Protein AF-A0A420IY63-F1 (afdb_monomer)

Secondary structure (DSSP, 8-state):
-EEEEEE-TTTT-S--S--------TTTTGGGTS-HHHHT-TTSPPEEEEEHHHHTSSHHHHHHHHHTTEEEE--TTT-TT-STT-HHHHHHHHHH-------------TT---TTSS--SEE-SSSS--EE-GGG-GGGSS--EEE-TT-S----TT----PPPTHHHHHHHHSSSPPEEEEEEEESHHHHS-TT--SSTTSPPTTPPPEEEE-PPP-HHHHHHHHHHHHHHHHHHHHHHHHHTT------TT---HHHHH-HHHHHHHHHHHHHHHHHHHHHHHHTTPPPPPGGGGSHHHHHHHHHTTPPP-

Foldseek 3Di:
DKKKKWAAPPPVPDDPDDPPDDDDDPDPVVCVPDDVVVVPDQLQAAAEEDECVPQVPDDPSVVVCLSNNYFYAYDVVPDPLHDLQFVSLLLLLQQQADDDPPDDDDDDDDPDPPPPNDQDQWDDSRVPDTGGRQNNDPSRHRHMYMYDQLPADDDDPLLDDAAGHLSVVCSQQQGPPGIKMKIKRKDFVCVQQPPPDDPPNVGTDPPTDIDMFIDDTDPCCVLCVVLSVLSVVVVVVVVVVCVVVVHPDPDDRSDDDPCCVPPPSNVVSSSSSSVSSVVRNVVRVVVVVRDDDDPCSNPPVSVVVCVVVPDDDD

InterPro domains:
  IPR000872 Tafazzin [PR00979] (15-34)
  IPR000872 Tafazzin [PR00979] (46-57)
  IPR000872 Tafazzin [PR00979] (60-75)
  IPR000872 Tafazzin [PTHR12497] (23-288)

Solvent-accessible surface area (backbone atoms only — not comparable to full-atom values): 18699 Å² total; per-residue (Å²): 80,57,36,36,42,36,31,31,73,72,80,77,75,83,71,93,69,95,72,95,78,80,92,78,50,68,91,75,59,35,71,77,72,53,64,69,79,65,78,72,41,83,75,79,56,59,33,35,73,34,49,33,89,69,47,47,58,56,72,66,42,32,49,53,36,52,73,59,40,37,42,67,35,53,49,63,94,82,35,91,58,22,53,80,82,30,57,52,52,22,51,54,22,48,21,30,19,62,76,82,82,83,70,93,78,80,90,82,79,97,84,68,90,72,67,85,81,67,82,41,64,47,45,54,69,71,89,80,50,83,40,76,32,59,71,53,41,76,77,49,46,57,36,38,39,41,43,52,42,56,77,55,84,64,83,46,96,85,69,60,64,66,30,59,44,55,57,61,22,50,45,49,61,63,16,40,59,61,42,38,41,30,29,24,31,40,46,36,60,55,69,28,59,42,91,87,60,62,88,70,76,88,62,68,48,81,97,58,70,72,49,72,46,76,42,67,74,49,62,51,61,87,74,40,36,71,56,40,52,53,49,51,50,54,54,48,55,50,54,50,56,39,52,74,70,69,50,89,73,86,81,52,80,59,64,74,56,68,61,62,64,68,28,67,68,48,47,50,47,30,52,50,46,26,50,52,55,51,51,51,26,48,50,41,41,42,75,74,71,48,77,88,72,67,73,58,45,54,37,68,66,60,56,54,50,42,46,75,74,70,43,88,81,116

Structure (mmCIF, N/CA/C/O backbone):
data_AF-A0A420IY63-F1
#
_entry.id   AF-A0A420IY63-F1
#
loop_
_atom_site.group_PDB
_atom_site.id
_atom_site.type_symbol
_atom_site.label_atom_id
_atom_site.label_alt_id
_atom_site.label_comp_id
_atom_site.label_asym_id
_atom_site.label_entity_id
_atom_site.label_seq_id
_atom_site.pdbx_PDB_ins_code
_atom_site.Cartn_x
_atom_site.Cartn_y
_atom_site.Cartn_z
_atom_site.occupancy
_atom_site.B_iso_or_equiv
_atom_site.auth_seq_id
_atom_site.auth_comp_id
_atom_site.auth_asym_id
_atom_site.auth_atom_id
_atom_site.pdbx_PDB_model_num
ATOM 1 N N . MET A 1 1 ? 9.850 -4.942 -10.427 1.00 52.06 1 MET A N 1
ATOM 2 C CA . MET A 1 1 ? 9.162 -4.136 -9.399 1.00 52.06 1 MET A CA 1
ATOM 3 C C . MET A 1 1 ? 7.704 -4.557 -9.357 1.00 52.06 1 MET A C 1
ATOM 5 O O . MET A 1 1 ? 7.144 -4.885 -10.399 1.00 52.06 1 MET A O 1
ATOM 9 N N . SER A 1 2 ? 7.104 -4.614 -8.173 1.00 58.78 2 SER A N 1
ATOM 10 C CA . SER A 1 2 ? 5.685 -4.942 -8.001 1.00 58.78 2 SER A CA 1
ATOM 11 C C . SER A 1 2 ? 4.879 -3.742 -7.533 1.00 58.78 2 SER A C 1
ATOM 13 O O . SER A 1 2 ? 5.368 -2.930 -6.747 1.00 58.78 2 SER A O 1
ATOM 15 N N . ALA A 1 3 ? 3.631 -3.661 -7.983 1.00 61.03 3 ALA A N 1
ATOM 16 C CA . ALA A 1 3 ? 2.684 -2.665 -7.516 1.00 61.03 3 ALA A CA 1
ATOM 17 C C . ALA A 1 3 ? 1.277 -3.256 -7.374 1.00 61.03 3 ALA A C 1
ATOM 19 O O . ALA A 1 3 ? 0.964 -4.322 -7.904 1.00 61.03 3 ALA A O 1
ATOM 20 N N . CYS A 1 4 ? 0.420 -2.562 -6.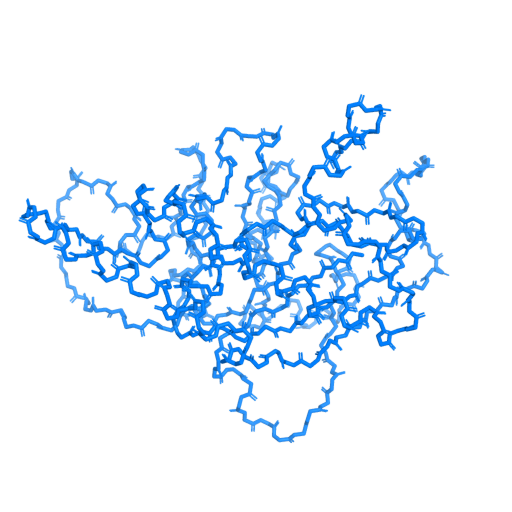638 1.00 50.78 4 CYS A N 1
ATOM 21 C CA . CYS A 1 4 ? -1.001 -2.866 -6.536 1.00 50.78 4 CYS A CA 1
ATOM 22 C C . CYS A 1 4 ? -1.788 -1.571 -6.715 1.00 50.78 4 CYS A C 1
ATOM 24 O O . CYS A 1 4 ? -1.414 -0.534 -6.159 1.00 50.78 4 CYS A O 1
ATOM 26 N N . LYS A 1 5 ? -2.872 -1.634 -7.486 1.00 74.88 5 LYS A N 1
ATOM 27 C CA . LYS A 1 5 ? -3.879 -0.574 -7.539 1.00 74.88 5 LYS A CA 1
ATOM 28 C C . LYS A 1 5 ? -5.062 -1.013 -6.684 1.00 74.88 5 LYS A C 1
ATOM 30 O O . LYS A 1 5 ? -5.547 -2.124 -6.860 1.00 74.88 5 LYS A O 1
ATOM 35 N N . ILE A 1 6 ? -5.457 -0.173 -5.737 1.00 70.50 6 ILE A N 1
ATOM 36 C CA . ILE A 1 6 ? -6.517 -0.460 -4.774 1.00 70.50 6 ILE A CA 1
ATOM 37 C C . ILE A 1 6 ? -7.653 0.523 -5.025 1.00 70.50 6 ILE A C 1
ATOM 39 O O . ILE A 1 6 ? -7.418 1.730 -4.936 1.00 70.50 6 ILE A O 1
ATOM 43 N N . TYR A 1 7 ? -8.844 0.020 -5.337 1.00 71.56 7 TYR A N 1
ATOM 44 C CA . TYR A 1 7 ? -10.030 0.831 -5.594 1.00 71.56 7 TYR A CA 1
ATOM 45 C C . TYR A 1 7 ? -11.064 0.658 -4.493 1.00 71.56 7 TYR A C 1
ATOM 47 O O . TYR A 1 7 ? -11.137 -0.397 -3.862 1.00 71.56 7 TYR A O 1
ATOM 55 N N . PRO A 1 8 ? -11.915 1.659 -4.295 1.00 65.56 8 PRO A N 1
ATOM 56 C CA . PRO A 1 8 ? -13.206 1.422 -3.687 1.00 65.56 8 PRO A CA 1
ATOM 57 C C . PRO A 1 8 ? -14.117 0.568 -4.602 1.00 65.56 8 PRO A C 1
ATOM 59 O O . PRO A 1 8 ? -13.988 0.646 -5.822 1.00 65.56 8 PRO A O 1
ATOM 62 N N .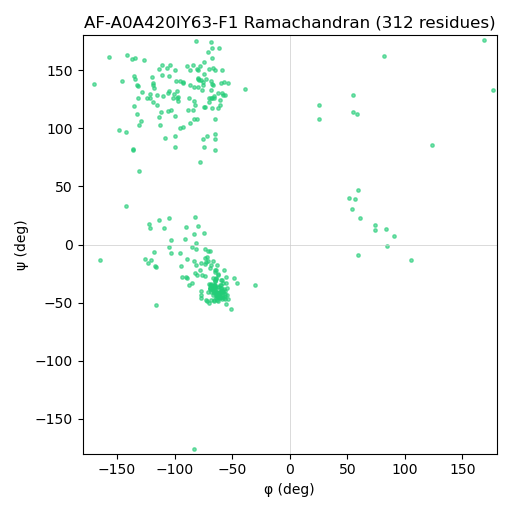 PRO A 1 9 ? -15.057 -0.217 -4.051 1.00 54.59 9 PRO A N 1
ATOM 63 C CA . PRO A 1 9 ? -15.780 -1.256 -4.798 1.00 54.59 9 PRO A CA 1
ATOM 64 C C . PRO A 1 9 ? -16.840 -0.779 -5.802 1.00 54.59 9 PRO A C 1
ATOM 66 O O . PRO A 1 9 ? -17.286 -1.587 -6.607 1.00 54.59 9 PRO A O 1
ATOM 69 N N . ASP A 1 10 ? -17.243 0.496 -5.799 1.00 55.59 10 ASP A N 1
ATOM 70 C CA . ASP A 1 10 ? -18.308 0.994 -6.688 1.00 55.59 10 ASP A CA 1
ATOM 71 C C . ASP A 1 10 ? -17.784 1.833 -7.877 1.00 55.59 10 ASP A C 1
ATOM 73 O O . ASP A 1 10 ? -18.566 2.254 -8.728 1.00 55.59 10 ASP A O 1
ATOM 77 N N . GLU A 1 11 ? -16.469 2.073 -7.993 1.00 52.56 11 GLU A N 1
ATOM 78 C CA . GLU A 1 11 ? -15.904 2.894 -9.085 1.00 52.56 11 GLU A CA 1
ATOM 79 C C . GLU A 1 11 ? -15.814 2.164 -10.440 1.00 52.56 11 GLU A C 1
ATOM 81 O O . GLU A 1 11 ? -15.657 2.815 -11.473 1.00 52.56 11 GLU A O 1
ATOM 86 N N . ILE A 1 12 ? -15.920 0.831 -10.476 1.00 51.25 12 ILE A N 1
ATOM 87 C CA . ILE A 1 12 ? -15.728 0.044 -11.711 1.00 51.25 12 ILE A CA 1
ATOM 88 C C . ILE A 1 12 ? -17.064 -0.261 -12.433 1.00 51.25 12 ILE A C 1
ATOM 90 O O . ILE A 1 12 ? -17.079 -0.724 -13.575 1.00 51.25 12 ILE A O 1
ATOM 94 N N . GLY A 1 13 ? -18.212 0.064 -11.827 1.00 36.25 13 GLY A N 1
ATOM 95 C CA . GLY A 1 13 ? -19.543 -0.250 -12.358 1.00 36.25 13 GLY A CA 1
ATOM 96 C C . GLY A 1 13 ? -20.244 0.909 -13.076 1.00 36.25 13 GLY A C 1
ATOM 97 O O . GLY A 1 13 ? -21.096 1.562 -12.482 1.00 36.25 13 GLY A O 1
ATOM 98 N N . SER A 1 14 ? -19.958 1.143 -14.362 1.00 31.20 14 SER A N 1
ATOM 99 C CA . SER A 1 14 ? -20.949 1.746 -15.291 1.00 31.20 14 SER A CA 1
ATOM 100 C C . SER A 1 14 ? -20.634 1.638 -16.788 1.00 31.20 14 SER A C 1
ATOM 102 O O . SER A 1 14 ? -21.566 1.783 -17.574 1.00 31.20 14 SER A O 1
ATOM 104 N N . ASP A 1 15 ? -19.421 1.268 -17.209 1.00 31.45 15 ASP A N 1
ATOM 105 C CA . ASP A 1 15 ? -19.125 1.061 -18.634 1.00 31.45 15 ASP A CA 1
ATOM 106 C C . ASP A 1 15 ? -18.843 -0.416 -18.942 1.00 31.45 15 ASP A C 1
ATOM 108 O O . ASP A 1 15 ? -17.776 -0.967 -18.666 1.00 31.45 15 ASP A O 1
ATOM 112 N N . GLY A 1 16 ? -19.843 -1.077 -19.530 1.00 30.45 16 GLY A N 1
ATOM 113 C CA . GLY A 1 16 ? -19.700 -2.404 -20.114 1.00 30.45 16 GLY A CA 1
ATOM 114 C C . GLY A 1 16 ? -18.662 -2.399 -21.239 1.00 30.45 16 GLY A C 1
ATOM 115 O O . GLY A 1 16 ? -18.828 -1.711 -22.243 1.00 30.45 16 GLY A O 1
ATOM 116 N N . GLY A 1 17 ? -17.615 -3.210 -21.078 1.00 26.19 17 GLY A N 1
ATOM 117 C CA . GLY A 1 17 ? -16.563 -3.422 -22.074 1.00 26.19 17 GLY A CA 1
ATOM 118 C C . GLY A 1 17 ? -15.180 -3.114 -21.510 1.00 26.19 17 GLY A C 1
ATOM 119 O O . GLY A 1 17 ? -14.663 -2.016 -21.684 1.00 26.19 17 GLY A O 1
ATOM 120 N N . PHE A 1 18 ? -14.561 -4.096 -20.845 1.00 28.25 18 PHE A N 1
ATOM 121 C CA . PHE A 1 18 ? -13.202 -3.984 -20.307 1.00 28.25 18 PHE A CA 1
ATOM 122 C C . PHE A 1 18 ? -12.176 -3.822 -21.439 1.00 28.25 18 PHE A C 1
ATOM 124 O O . PHE A 1 18 ? -11.634 -4.781 -21.982 1.00 28.25 18 PHE A O 1
ATOM 131 N N . SER A 1 19 ? -11.904 -2.571 -21.787 1.00 22.83 19 SER A N 1
ATOM 132 C CA . SER A 1 19 ? -10.738 -2.150 -22.546 1.00 22.83 19 SER A CA 1
ATOM 133 C C . SER A 1 19 ? -9.649 -1.774 -21.538 1.00 22.83 19 SER A C 1
ATOM 135 O O . SER A 1 19 ? -9.666 -0.698 -20.940 1.00 22.83 19 SER A O 1
ATOM 137 N N . SER A 1 20 ? -8.701 -2.684 -21.329 1.00 29.55 20 SER A N 1
ATOM 138 C CA . SER A 1 20 ? -7.523 -2.526 -20.477 1.00 29.55 20 SER A CA 1
ATOM 139 C C . SER A 1 20 ? -6.570 -1.443 -21.009 1.00 29.55 20 SER A C 1
ATOM 141 O O . SER A 1 20 ? -5.565 -1.755 -21.642 1.00 29.55 20 SER A O 1
ATOM 143 N N . TYR A 1 21 ? -6.849 -0.167 -20.742 1.00 34.12 21 TYR A N 1
ATOM 144 C 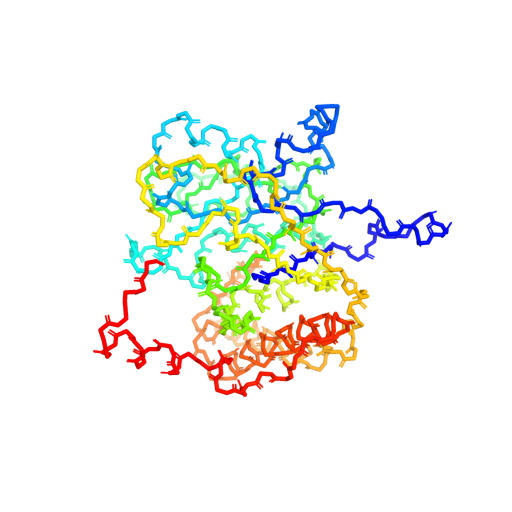CA . TYR A 1 21 ? -5.876 0.915 -20.934 1.00 34.12 21 TYR A CA 1
ATOM 145 C C . TYR A 1 21 ? -5.895 1.870 -19.742 1.00 34.12 21 TYR A C 1
ATOM 147 O O . TYR A 1 21 ? -6.504 2.934 -19.791 1.00 34.12 21 TYR A O 1
ATOM 155 N N . ILE A 1 22 ? -5.188 1.517 -18.666 1.00 32.56 22 ILE A N 1
ATOM 156 C CA . ILE A 1 22 ? -4.773 2.501 -17.661 1.00 32.56 22 ILE A CA 1
ATOM 157 C C . ILE A 1 22 ? -3.284 2.312 -17.396 1.00 32.56 22 ILE A C 1
ATOM 159 O O . ILE A 1 22 ? -2.855 1.380 -16.727 1.00 32.56 22 ILE A O 1
ATOM 163 N N . TYR A 1 23 ? -2.499 3.213 -17.974 1.00 34.03 23 TYR A N 1
ATOM 164 C CA . TYR A 1 23 ? -1.044 3.251 -17.925 1.00 34.03 23 TYR A CA 1
ATOM 165 C C . TYR A 1 23 ? -0.540 3.512 -16.491 1.00 34.03 23 TYR A C 1
ATOM 167 O O . TYR A 1 23 ? -0.958 4.468 -15.839 1.00 34.03 23 TYR A O 1
ATOM 175 N N . SER A 1 24 ? 0.370 2.665 -16.000 1.00 35.28 24 SER A N 1
ATOM 176 C CA . SER A 1 24 ? 0.989 2.756 -14.666 1.00 35.28 24 SER A CA 1
ATOM 177 C C . SER A 1 24 ? 2.510 2.676 -14.799 1.00 35.28 24 SER A C 1
ATOM 179 O O . SER A 1 24 ? 3.032 1.598 -15.047 1.00 35.28 24 SER A O 1
ATOM 181 N N . VAL A 1 25 ? 3.227 3.790 -14.633 1.00 33.22 25 VAL A N 1
ATOM 182 C CA . VAL A 1 25 ? 4.700 3.869 -14.774 1.00 33.22 25 VAL A CA 1
ATOM 183 C C . VAL A 1 25 ? 5.321 4.709 -13.639 1.00 33.22 25 VAL A C 1
ATOM 185 O O . VAL A 1 25 ? 5.560 5.885 -13.832 1.00 33.22 25 VAL A O 1
ATOM 188 N N . ASP A 1 26 ? 5.543 4.147 -12.452 1.00 47.06 26 ASP A N 1
ATOM 189 C CA . ASP A 1 26 ? 6.329 4.662 -11.300 1.00 47.06 26 ASP A CA 1
ATOM 190 C C . ASP A 1 26 ? 6.531 6.191 -11.123 1.00 47.06 26 ASP A C 1
ATOM 192 O O . ASP A 1 26 ? 7.156 6.877 -11.927 1.00 47.06 26 ASP A O 1
ATOM 196 N N . ASP A 1 27 ? 6.043 6.692 -9.980 1.00 50.09 27 ASP A N 1
ATOM 197 C CA . ASP A 1 27 ? 5.629 8.068 -9.634 1.00 50.09 27 ASP A CA 1
ATOM 198 C C . ASP A 1 27 ? 6.288 9.305 -10.292 1.00 50.09 27 ASP A C 1
ATOM 200 O O . ASP A 1 27 ? 5.548 10.260 -10.506 1.00 50.09 27 ASP A O 1
ATOM 204 N N . PRO A 1 28 ? 7.586 9.388 -10.640 1.00 42.56 28 PRO A N 1
ATOM 205 C CA . PRO A 1 28 ? 8.113 10.522 -11.416 1.00 42.56 28 PRO A CA 1
ATOM 206 C C . PRO A 1 28 ? 8.150 10.286 -12.939 1.00 42.56 28 PRO A C 1
ATOM 208 O O . PRO A 1 28 ? 8.052 11.244 -13.704 1.00 42.56 28 PRO A O 1
ATOM 211 N N . LEU A 1 29 ? 8.284 9.034 -13.395 1.00 40.41 29 LEU A N 1
ATOM 212 C CA . LEU A 1 29 ? 8.336 8.686 -14.822 1.00 40.41 29 LEU A CA 1
ATOM 213 C C . LEU A 1 29 ? 6.935 8.691 -15.472 1.00 40.41 29 LEU A C 1
ATOM 215 O O . LEU A 1 29 ? 6.872 8.932 -16.679 1.00 40.41 29 LEU A O 1
ATOM 219 N N . ILE A 1 30 ? 5.821 8.544 -14.717 1.00 43.03 30 ILE A N 1
ATOM 220 C CA . ILE A 1 30 ? 4.455 8.657 -15.291 1.00 43.03 30 ILE A CA 1
ATOM 221 C C . ILE A 1 30 ? 4.231 10.032 -15.918 1.00 43.03 30 ILE A C 1
ATOM 223 O O . ILE A 1 30 ? 3.619 10.136 -16.980 1.00 43.03 30 ILE A O 1
ATOM 227 N N . TRP A 1 31 ? 4.721 11.096 -15.280 1.00 41.91 31 TRP A N 1
ATOM 228 C CA . TRP A 1 31 ? 4.400 12.466 -15.688 1.00 41.91 31 TRP A CA 1
ATOM 229 C C . TRP A 1 31 ? 5.107 12.879 -16.977 1.00 41.91 31 TRP A C 1
ATOM 231 O O . TRP A 1 31 ? 4.697 13.843 -17.615 1.00 41.91 31 TRP A O 1
ATOM 241 N N . GLY A 1 32 ? 6.143 12.137 -17.380 1.00 38.34 32 GLY A N 1
ATOM 242 C CA . GLY A 1 32 ? 6.818 12.336 -18.660 1.00 38.34 32 GLY A CA 1
ATOM 243 C C . GLY A 1 32 ? 6.105 11.690 -19.852 1.00 38.34 32 GLY A C 1
ATOM 244 O O . GLY A 1 32 ? 6.412 12.045 -20.985 1.00 38.34 32 GLY A O 1
ATOM 245 N N . VAL A 1 33 ? 5.182 10.745 -19.618 1.00 36.28 33 VAL A N 1
ATOM 246 C CA . VAL A 1 33 ? 4.580 9.903 -20.675 1.00 36.28 33 VAL A CA 1
ATOM 247 C C . VAL A 1 33 ? 3.069 10.132 -20.831 1.00 36.28 33 VAL A C 1
ATOM 249 O O . VAL A 1 33 ? 2.505 9.813 -21.876 1.00 36.28 33 VAL A O 1
ATOM 252 N N . LEU A 1 34 ? 2.393 10.706 -19.832 1.00 38.94 34 LEU A N 1
ATOM 253 C CA . LEU A 1 34 ? 0.963 11.014 -19.925 1.00 38.94 34 LEU A CA 1
ATOM 254 C C . LEU A 1 34 ? 0.707 12.305 -20.728 1.00 38.94 34 LEU A C 1
ATOM 256 O O . LEU A 1 34 ? 1.443 13.281 -20.566 1.00 38.94 34 LEU A O 1
ATOM 260 N N . PRO A 1 35 ? -0.361 12.369 -21.553 1.00 37.94 35 PRO A N 1
ATOM 261 C CA . PRO A 1 35 ? -0.800 13.627 -22.142 1.00 37.94 35 PRO A CA 1
ATOM 262 C C . PRO A 1 35 ? -1.075 14.642 -21.028 1.00 37.94 35 PRO A C 1
ATOM 264 O O . PRO A 1 35 ? -1.832 14.350 -20.099 1.00 37.94 35 PRO A O 1
ATOM 267 N N . LEU A 1 36 ? -0.486 15.839 -21.135 1.00 48.31 36 LEU A N 1
ATOM 268 C CA . LEU A 1 36 ? -0.599 16.928 -20.151 1.00 48.31 36 LEU A CA 1
ATOM 269 C C . LEU A 1 36 ? -2.051 17.207 -19.723 1.00 48.31 36 LEU A C 1
ATOM 271 O O . LEU A 1 36 ? -2.288 17.598 -18.588 1.00 48.31 36 LEU A O 1
ATOM 275 N N . SER A 1 37 ? -3.033 16.943 -20.588 1.00 47.09 37 SER A N 1
ATOM 276 C CA . SER A 1 37 ? -4.463 17.092 -20.296 1.00 47.09 37 SER A CA 1
ATOM 277 C C . SER A 1 37 ? -4.964 16.244 -19.118 1.00 47.09 37 SER A C 1
ATOM 279 O O . SER A 1 37 ? -5.876 16.676 -18.420 1.00 47.09 37 SER A O 1
ATOM 281 N N . TYR A 1 38 ? -4.376 15.070 -18.861 1.00 44.03 38 TYR A N 1
ATOM 282 C CA . TYR A 1 38 ? -4.748 14.219 -17.721 1.00 44.03 38 TYR A CA 1
ATOM 283 C C . TYR A 1 38 ? -4.069 14.647 -16.416 1.00 44.03 38 TYR A C 1
ATOM 285 O O . TYR A 1 38 ? -4.629 14.426 -15.346 1.00 44.03 38 TYR A O 1
ATOM 293 N N . ALA A 1 39 ? -2.921 15.328 -16.496 1.00 50.69 39 ALA A N 1
ATOM 294 C CA . ALA A 1 39 ? -2.195 15.831 -15.329 1.00 50.69 39 ALA A CA 1
ATOM 295 C C . ALA A 1 39 ? -2.901 17.005 -14.625 1.00 50.69 39 ALA A C 1
ATOM 297 O O . ALA A 1 39 ? -2.568 17.349 -13.493 1.00 50.69 39 ALA A O 1
ATOM 298 N N . PHE A 1 40 ? -3.896 17.619 -15.274 1.00 53.72 40 PHE A N 1
ATOM 299 C CA . PHE A 1 40 ? -4.613 18.786 -14.753 1.00 53.72 40 PHE A CA 1
ATOM 300 C C . PHE A 1 40 ? -6.060 18.503 -14.330 1.00 53.72 40 PHE A C 1
ATOM 302 O O . PHE A 1 40 ? -6.798 19.457 -14.099 1.00 53.72 40 PHE A O 1
ATOM 309 N N . ASN A 1 41 ? -6.482 17.236 -14.188 1.00 55.75 41 ASN A N 1
ATOM 310 C CA . ASN A 1 41 ? -7.799 16.904 -13.626 1.00 55.75 41 ASN A CA 1
ATOM 311 C C . ASN A 1 41 ? -7.703 16.291 -12.209 1.00 55.75 41 ASN A C 1
ATOM 313 O O . ASN A 1 41 ? -7.593 15.070 -12.078 1.00 55.75 41 ASN A O 1
ATOM 317 N N . PRO A 1 42 ? -7.762 17.094 -11.127 1.00 54.59 42 PRO A N 1
ATOM 318 C CA . PRO A 1 42 ? -7.583 16.643 -9.742 1.00 54.59 42 PRO A CA 1
ATOM 319 C C . PRO A 1 42 ? -8.534 15.538 -9.270 1.00 54.59 42 PRO A C 1
ATOM 321 O O . PRO A 1 42 ? -8.202 14.866 -8.296 1.00 54.59 42 PRO A O 1
ATOM 324 N N . SER A 1 43 ? -9.695 15.357 -9.912 1.00 55.41 43 SER A N 1
ATOM 325 C CA . SER A 1 43 ? -10.675 14.331 -9.527 1.00 55.41 43 SER A CA 1
ATOM 326 C C . SER A 1 43 ? -10.368 12.942 -10.091 1.00 55.41 43 SER A C 1
ATOM 328 O O . SER A 1 43 ? -10.931 11.974 -9.606 1.00 55.41 43 SER A O 1
ATOM 330 N N . ASN A 1 44 ? -9.469 12.830 -11.076 1.00 56.94 44 ASN A N 1
ATOM 331 C CA . ASN A 1 44 ? -9.032 11.549 -11.652 1.00 56.94 44 ASN A CA 1
ATOM 332 C C . ASN A 1 44 ? -7.647 11.107 -11.161 1.00 56.94 44 ASN A C 1
ATOM 334 O O . ASN A 1 44 ? -7.098 10.112 -11.645 1.00 56.94 44 ASN A O 1
ATOM 338 N N . HIS A 1 45 ? -7.049 11.866 -10.244 1.00 62.75 45 HIS A N 1
ATOM 339 C CA . HIS A 1 45 ? -5.694 11.594 -9.808 1.00 62.75 45 HIS A CA 1
ATOM 340 C C . HIS A 1 45 ? -5.633 10.460 -8.786 1.00 62.75 45 HIS A C 1
ATOM 342 O O . HIS A 1 45 ? -6.501 10.248 -7.942 1.00 62.75 45 HIS A O 1
ATOM 348 N N . ARG A 1 46 ? -4.558 9.704 -8.950 1.00 77.56 46 ARG A N 1
ATOM 349 C CA . ARG A 1 46 ? -4.130 8.593 -8.125 1.00 77.56 46 ARG A CA 1
ATOM 350 C C . ARG A 1 46 ? -3.511 9.107 -6.844 1.00 77.56 46 ARG A C 1
ATOM 352 O O . ARG A 1 46 ? -2.552 9.872 -6.916 1.00 77.56 46 ARG A O 1
ATOM 359 N N . TRP A 1 47 ? -3.910 8.548 -5.711 1.00 84.56 47 TRP A N 1
ATOM 360 C CA . TRP A 1 47 ? -3.098 8.684 -4.511 1.00 84.56 47 TRP A CA 1
ATOM 361 C C . TRP A 1 47 ? -1.938 7.691 -4.540 1.00 84.56 47 TRP A C 1
ATOM 363 O O . TRP A 1 47 ? -2.120 6.522 -4.878 1.00 84.56 47 TRP A O 1
ATOM 373 N N . SER A 1 48 ? -0.739 8.139 -4.180 1.00 85.31 48 SER A N 1
ATOM 374 C CA . SER A 1 48 ? 0.429 7.260 -4.017 1.00 85.31 48 SER A CA 1
ATOM 375 C C . SER A 1 48 ? 1.072 7.452 -2.649 1.00 85.31 48 SER A C 1
ATOM 377 O O . SER A 1 48 ? 0.886 8.482 -2.007 1.00 85.31 48 SER A O 1
ATOM 379 N N . LEU A 1 49 ? 1.837 6.464 -2.190 1.00 86.69 49 LEU A N 1
ATOM 380 C CA . LEU A 1 49 ? 2.626 6.551 -0.961 1.00 86.69 49 LEU A CA 1
ATOM 381 C C . LEU A 1 49 ? 4.083 6.874 -1.317 1.00 86.69 49 LEU A C 1
ATOM 383 O O . LEU A 1 49 ? 4.793 6.029 -1.860 1.00 86.69 49 LEU A O 1
ATOM 387 N N . GLY A 1 50 ? 4.538 8.086 -0.995 1.00 82.88 50 GLY A N 1
ATOM 388 C CA . GLY A 1 50 ? 5.897 8.552 -1.283 1.00 82.88 50 GLY A CA 1
ATOM 389 C C . GLY A 1 50 ? 6.774 8.587 -0.038 1.00 82.88 50 GLY A C 1
ATOM 390 O O . GLY A 1 50 ? 6.307 8.907 1.051 1.00 82.88 50 GLY A O 1
ATOM 391 N N . SER A 1 51 ? 8.064 8.289 -0.173 1.00 81.88 51 SER A N 1
ATOM 392 C CA . SER A 1 51 ? 9.001 8.321 0.956 1.00 81.88 51 SER A CA 1
ATOM 393 C C . SER A 1 51 ? 9.284 9.753 1.426 1.00 81.88 51 SER A C 1
ATOM 395 O O . SER A 1 51 ? 9.734 10.581 0.630 1.00 81.88 51 SER A O 1
ATOM 397 N N . TYR A 1 52 ? 9.085 10.028 2.720 1.00 84.12 52 TYR A N 1
ATOM 398 C CA . TYR A 1 52 ? 9.310 11.344 3.338 1.00 84.12 52 TYR A CA 1
ATOM 399 C C . TYR A 1 52 ? 10.728 11.884 3.094 1.00 84.12 52 TYR A C 1
ATOM 401 O O . TYR A 1 52 ? 10.937 13.042 2.735 1.00 84.12 52 TYR A O 1
ATOM 409 N N . ASP A 1 53 ? 11.720 11.011 3.230 1.00 80.50 53 ASP A N 1
ATOM 410 C CA . ASP A 1 53 ? 13.140 11.340 3.152 1.00 80.50 53 ASP A CA 1
ATOM 411 C C . ASP A 1 53 ? 13.643 11.666 1.732 1.00 80.50 53 ASP A C 1
ATOM 413 O O . ASP A 1 53 ? 14.736 12.199 1.588 1.00 80.50 53 ASP A O 1
ATOM 417 N N . ILE A 1 54 ? 12.840 11.409 0.692 1.00 77.06 54 ILE A N 1
ATOM 418 C CA . ILE A 1 54 ? 13.186 11.710 -0.711 1.00 77.06 54 ILE A CA 1
ATOM 419 C C . ILE A 1 54 ? 12.232 12.758 -1.289 1.00 77.06 54 ILE A C 1
ATOM 421 O O . ILE A 1 54 ? 12.666 13.771 -1.831 1.00 77.06 54 ILE A O 1
ATOM 425 N N . CYS A 1 55 ? 10.923 12.533 -1.166 1.00 75.75 55 CYS A N 1
ATOM 426 C CA . CYS A 1 55 ? 9.900 13.353 -1.811 1.00 75.75 55 CYS A CA 1
ATOM 427 C C . CYS A 1 55 ? 9.607 14.649 -1.044 1.00 75.75 55 CYS A C 1
ATOM 429 O O . CYS A 1 55 ? 9.192 15.638 -1.634 1.00 75.75 55 CYS A O 1
ATOM 431 N N . PHE A 1 56 ? 9.826 14.673 0.270 1.00 80.56 56 PHE A N 1
ATOM 432 C CA . PHE A 1 56 ? 9.388 15.780 1.125 1.00 80.56 56 PHE A CA 1
ATOM 433 C C . PHE A 1 56 ? 10.563 16.566 1.715 1.00 80.56 56 PHE A C 1
ATOM 435 O O . PHE A 1 56 ? 10.421 17.297 2.693 1.00 80.56 56 PHE A O 1
ATOM 442 N N . GLN A 1 57 ? 11.731 16.457 1.076 1.00 75.81 57 GLN A N 1
ATOM 443 C CA . GLN A 1 57 ? 12.905 17.255 1.405 1.00 75.81 57 GLN A CA 1
ATOM 444 C C . GLN A 1 57 ? 12.786 18.646 0.775 1.00 75.81 57 GLN A C 1
ATOM 446 O O . GLN A 1 57 ? 12.902 18.828 -0.434 1.00 75.81 57 GLN A O 1
ATOM 451 N N . GLY A 1 58 ? 12.552 19.658 1.607 1.00 81.94 58 GLY A N 1
ATOM 452 C CA . GLY A 1 58 ? 12.455 21.049 1.167 1.00 81.94 58 GLY A CA 1
ATOM 453 C C . GLY A 1 58 ? 11.088 21.446 0.598 1.00 81.94 58 GLY A C 1
ATOM 454 O O . GLY A 1 58 ? 10.245 20.629 0.235 1.00 81.94 58 GLY A O 1
ATOM 455 N N . ARG A 1 59 ? 10.856 22.763 0.531 1.00 83.44 59 ARG A N 1
ATOM 456 C CA . ARG A 1 59 ? 9.517 23.343 0.309 1.00 83.44 59 ARG A CA 1
ATOM 457 C C . ARG A 1 59 ? 8.969 23.101 -1.101 1.00 83.44 59 ARG A C 1
ATOM 459 O O . ARG A 1 59 ? 7.768 22.914 -1.256 1.00 83.44 59 ARG A O 1
ATOM 466 N N . LEU A 1 60 ? 9.835 23.101 -2.118 1.00 78.38 60 LEU A N 1
ATOM 467 C CA . LEU A 1 60 ? 9.426 22.926 -3.517 1.00 78.38 60 LEU A CA 1
ATOM 468 C C . LEU A 1 60 ? 9.015 21.484 -3.819 1.00 78.38 60 LEU A C 1
ATOM 470 O O . LEU A 1 60 ? 7.949 21.268 -4.389 1.00 78.38 60 LEU A O 1
ATOM 474 N N . LEU A 1 61 ? 9.825 20.508 -3.397 1.00 75.06 61 LEU A N 1
ATOM 475 C CA . LEU A 1 61 ? 9.498 19.092 -3.564 1.00 75.06 61 LEU A CA 1
ATOM 476 C C . LEU A 1 61 ? 8.245 18.738 -2.760 1.00 75.06 61 LEU A C 1
ATOM 478 O O . LEU A 1 61 ? 7.306 18.180 -3.318 1.00 75.06 61 LEU A O 1
ATOM 482 N N . MET A 1 62 ? 8.163 19.181 -1.501 1.00 80.06 62 MET A N 1
ATOM 483 C CA . MET A 1 62 ? 6.962 19.012 -0.681 1.00 80.06 62 MET A CA 1
ATOM 484 C C . MET A 1 62 ? 5.706 19.550 -1.381 1.00 80.06 62 MET A C 1
ATOM 486 O O . MET A 1 62 ? 4.693 18.858 -1.425 1.00 80.06 62 MET A O 1
ATOM 490 N N . ALA A 1 63 ? 5.756 20.761 -1.946 1.00 79.00 63 ALA A N 1
ATOM 491 C CA . ALA A 1 63 ? 4.626 21.320 -2.683 1.00 79.00 63 ALA A CA 1
ATOM 492 C C . ALA A 1 63 ? 4.276 20.465 -3.910 1.00 79.00 63 ALA A C 1
ATOM 494 O O . ALA A 1 63 ? 3.116 20.098 -4.077 1.00 79.00 63 ALA A O 1
ATOM 495 N N . PHE A 1 64 ? 5.268 20.103 -4.729 1.00 78.81 64 PHE A N 1
ATOM 496 C CA . PHE A 1 64 ? 5.079 19.281 -5.926 1.00 78.81 64 PHE A CA 1
ATOM 497 C C . PHE A 1 64 ? 4.391 17.945 -5.611 1.00 78.81 64 PHE A C 1
ATOM 499 O O . PHE A 1 64 ? 3.361 17.627 -6.202 1.00 78.81 64 PHE A O 1
ATOM 506 N N . PHE A 1 65 ? 4.905 17.196 -4.633 1.00 80.75 65 PHE A N 1
ATOM 507 C CA . PHE A 1 65 ? 4.355 15.893 -4.259 1.00 80.75 65 PHE A CA 1
ATOM 508 C C . PHE A 1 65 ? 2.991 16.002 -3.561 1.00 80.75 65 PHE A C 1
ATOM 510 O O . PHE A 1 65 ? 2.116 15.178 -3.818 1.00 80.75 65 PHE A O 1
ATOM 517 N N . ASN A 1 66 ? 2.753 17.052 -2.767 1.00 81.19 66 ASN A N 1
ATOM 518 C CA . ASN A 1 66 ? 1.427 17.313 -2.195 1.00 81.19 66 ASN A CA 1
ATOM 519 C C . ASN A 1 66 ? 0.377 17.617 -3.276 1.00 81.19 66 ASN A C 1
ATOM 521 O O . ASN A 1 66 ? -0.749 17.125 -3.196 1.00 81.19 66 ASN A O 1
ATOM 525 N N . TYR A 1 67 ? 0.726 18.413 -4.294 1.00 77.31 67 TYR A N 1
ATOM 526 C CA . TYR A 1 67 ? -0.169 18.677 -5.426 1.00 77.31 67 TYR A CA 1
ATOM 527 C C . TYR A 1 67 ? -0.378 17.436 -6.297 1.00 77.31 67 TYR A C 1
ATOM 529 O O . TYR A 1 67 ? -1.487 17.222 -6.780 1.00 77.31 67 TYR A O 1
ATOM 537 N N . GLY A 1 68 ? 0.647 16.592 -6.423 1.00 75.44 68 GLY A N 1
ATOM 538 C CA . GLY A 1 68 ? 0.584 15.296 -7.097 1.00 75.44 68 GLY A CA 1
ATOM 539 C C . GLY A 1 68 ? -0.141 14.193 -6.319 1.00 75.44 68 GLY A C 1
ATOM 540 O O . GLY A 1 68 ? -0.052 13.041 -6.728 1.00 75.44 68 GLY A O 1
ATOM 541 N N . GLN A 1 69 ? -0.827 14.515 -5.211 1.00 83.06 69 GLN A N 1
ATOM 542 C CA . GLN A 1 69 ? -1.563 13.554 -4.373 1.00 83.06 69 GLN A CA 1
ATOM 543 C C . GLN A 1 69 ? -0.690 12.406 -3.842 1.00 83.06 69 GLN A C 1
ATOM 545 O O . GLN A 1 69 ? -1.104 11.250 -3.739 1.00 83.06 69 GLN A O 1
ATOM 550 N N . VAL A 1 70 ? 0.543 12.729 -3.462 1.00 84.06 70 VAL A N 1
ATOM 551 C CA . VAL A 1 70 ? 1.447 11.777 -2.826 1.00 84.06 70 VAL A CA 1
ATOM 552 C C . VAL A 1 70 ? 1.398 11.963 -1.318 1.00 84.06 70 VAL A C 1
ATOM 554 O O . VAL A 1 70 ? 1.586 13.057 -0.793 1.00 84.06 70 VAL A O 1
ATOM 557 N N . LEU A 1 71 ? 1.144 10.867 -0.617 1.00 88.00 71 LEU A N 1
ATOM 558 C CA . LEU A 1 71 ? 1.079 10.806 0.828 1.00 88.00 71 LEU A CA 1
ATOM 559 C C . LEU A 1 71 ? 2.473 10.559 1.436 1.00 88.00 71 LEU A C 1
ATOM 561 O O . LEU A 1 71 ? 3.122 9.566 1.083 1.00 88.00 71 LEU A O 1
ATOM 565 N N . PRO A 1 72 ? 2.933 11.400 2.378 1.00 88.06 72 PRO A N 1
ATOM 566 C CA . PRO A 1 72 ? 4.239 11.271 3.023 1.00 88.06 72 PRO A CA 1
ATOM 567 C C . PRO A 1 72 ? 4.331 10.032 3.912 1.00 88.06 72 PRO A C 1
ATOM 569 O O . PRO A 1 72 ? 3.639 9.912 4.917 1.00 88.06 72 PRO A O 1
ATOM 572 N N . THR A 1 73 ? 5.228 9.117 3.572 1.00 86.81 73 THR A N 1
ATOM 573 C CA . THR A 1 73 ? 5.424 7.843 4.266 1.00 86.81 73 THR A CA 1
ATOM 574 C C . THR A 1 73 ? 6.837 7.756 4.831 1.00 86.81 73 THR A C 1
ATOM 576 O O . THR A 1 73 ? 7.824 7.836 4.097 1.00 86.81 73 THR A O 1
ATOM 579 N N . HIS A 1 74 ? 6.953 7.557 6.142 1.00 86.56 74 HIS A N 1
ATOM 580 C CA . HIS A 1 74 ? 8.235 7.381 6.821 1.00 86.56 74 HIS A CA 1
ATOM 581 C C . HIS A 1 74 ? 8.708 5.932 6.731 1.00 86.56 74 HIS A C 1
ATOM 583 O O . HIS A 1 74 ? 7.950 4.981 6.947 1.00 86.56 74 HIS A O 1
ATOM 589 N N . ARG A 1 75 ? 9.997 5.758 6.433 1.00 81.81 75 ARG A N 1
ATOM 590 C CA . ARG A 1 75 ? 10.669 4.455 6.412 1.00 81.81 75 ARG A CA 1
ATOM 591 C C . ARG A 1 75 ? 11.403 4.248 7.738 1.00 81.81 75 ARG A C 1
ATOM 593 O O . ARG A 1 75 ? 12.173 5.113 8.143 1.00 81.81 75 ARG A O 1
ATOM 600 N N . ASN A 1 76 ? 11.235 3.081 8.366 1.00 79.25 76 ASN A N 1
ATOM 601 C CA . ASN A 1 76 ? 11.858 2.765 9.666 1.00 79.25 76 ASN A CA 1
ATOM 602 C C . ASN A 1 76 ? 13.385 2.931 9.673 1.00 79.25 76 ASN A C 1
ATOM 604 O O . ASN A 1 76 ? 13.966 3.200 10.714 1.00 79.25 76 ASN A O 1
ATOM 608 N N . SER A 1 77 ? 14.044 2.761 8.525 1.00 72.19 77 SER A N 1
ATOM 609 C CA . SER A 1 77 ? 15.500 2.897 8.407 1.00 72.19 77 SER A CA 1
ATOM 610 C C . SER A 1 77 ? 16.005 4.337 8.561 1.00 72.19 77 SER A C 1
ATOM 612 O O . SER A 1 77 ? 17.185 4.520 8.828 1.00 72.19 77 SER A O 1
ATOM 614 N N . TYR A 1 78 ? 15.141 5.340 8.376 1.00 71.12 78 TYR A N 1
ATOM 615 C CA . TYR A 1 78 ? 15.536 6.752 8.291 1.00 71.12 78 TYR A CA 1
ATOM 616 C C . TYR A 1 78 ? 14.848 7.652 9.324 1.00 71.12 78 TYR A C 1
ATOM 618 O O . TYR A 1 78 ? 15.300 8.771 9.543 1.00 71.12 78 TYR A O 1
ATOM 626 N N . SER A 1 79 ? 13.761 7.195 9.952 1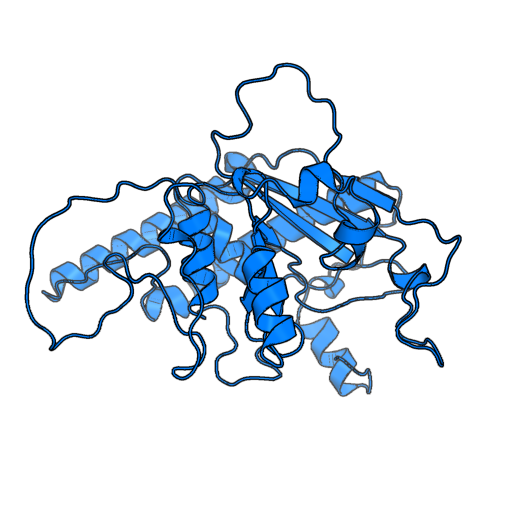.00 74.94 79 SER A N 1
ATOM 627 C CA . SER A 1 79 ? 12.974 7.994 10.895 1.00 74.94 79 SER A CA 1
ATOM 628 C C . SER A 1 79 ? 12.401 7.123 12.009 1.00 74.94 79 SER A C 1
ATOM 630 O O . SER A 1 79 ? 11.913 6.020 11.752 1.00 74.94 79 SER A O 1
ATOM 632 N N . SER A 1 80 ? 12.398 7.654 13.235 1.00 77.69 80 SER A N 1
ATOM 633 C CA . SER A 1 80 ? 11.721 7.063 14.399 1.00 77.69 80 SER A CA 1
ATOM 634 C C . SER A 1 80 ? 10.199 7.020 14.244 1.00 77.69 80 SER A C 1
ATOM 636 O O . SER A 1 80 ? 9.544 6.202 14.880 1.00 77.69 80 SER A O 1
ATOM 638 N N . HIS A 1 81 ? 9.644 7.869 13.376 1.00 78.19 81 HIS A N 1
ATOM 639 C CA . HIS A 1 81 ? 8.216 7.925 13.048 1.00 78.19 81 HIS A CA 1
ATOM 640 C C . HIS A 1 81 ? 7.826 6.912 11.958 1.00 78.19 81 HIS A C 1
ATOM 642 O O . HIS A 1 81 ? 6.660 6.802 11.575 1.00 78.19 81 HIS A O 1
ATOM 648 N N . GLY A 1 82 ? 8.803 6.169 11.428 1.00 79.75 82 GLY A N 1
ATOM 649 C CA . GLY A 1 82 ? 8.560 5.085 10.489 1.00 79.75 82 GLY A CA 1
ATOM 650 C C . GLY A 1 82 ? 7.839 3.923 11.160 1.00 79.75 82 GLY A C 1
ATOM 651 O O . GLY A 1 82 ? 8.175 3.507 12.267 1.00 79.75 82 GLY A O 1
ATOM 652 N N . GLY A 1 83 ? 6.859 3.351 10.469 1.00 85.88 83 GLY A N 1
ATOM 653 C CA . GLY A 1 83 ? 6.220 2.139 10.953 1.00 85.88 83 GLY A CA 1
ATOM 654 C C . GLY A 1 83 ? 4.959 1.770 10.204 1.00 85.88 83 GLY A C 1
ATOM 655 O O . GLY A 1 83 ? 4.456 2.493 9.345 1.00 85.88 83 GLY A O 1
ATOM 656 N N . LEU A 1 84 ? 4.414 0.616 10.576 1.00 87.56 84 LEU A N 1
ATOM 657 C CA . LEU A 1 84 ? 3.131 0.146 10.066 1.00 87.56 84 LEU A CA 1
ATOM 658 C C . LEU A 1 84 ? 1.958 1.030 10.535 1.00 87.56 84 LEU A C 1
ATOM 660 O O . LEU A 1 84 ? 0.954 1.152 9.835 1.00 87.56 84 LEU A O 1
ATOM 664 N N . PHE A 1 85 ? 2.096 1.656 11.707 1.00 89.75 85 PHE A N 1
ATOM 665 C CA . PHE A 1 85 ? 1.046 2.423 12.385 1.00 89.75 85 PHE A CA 1
ATOM 666 C C . PHE A 1 85 ? 1.228 3.940 12.286 1.00 89.75 85 PHE A C 1
ATOM 668 O O . PHE A 1 85 ? 0.701 4.677 13.108 1.00 89.75 85 PHE A O 1
ATOM 675 N N . GLN A 1 86 ? 1.968 4.406 11.280 1.00 89.88 86 GLN A N 1
ATOM 676 C CA . GLN A 1 86 ? 2.132 5.836 11.024 1.00 89.88 86 GLN A CA 1
ATOM 677 C C . GLN A 1 86 ? 0.796 6.505 10.625 1.00 89.88 86 GLN A C 1
ATOM 679 O O . GLN A 1 86 ? -0.022 5.852 9.960 1.00 89.88 86 GLN A O 1
ATOM 684 N N . PRO A 1 87 ? 0.594 7.803 10.929 1.00 87.94 87 PRO A N 1
ATOM 685 C CA . PRO A 1 87 ? -0.658 8.520 10.647 1.00 87.94 87 PRO A CA 1
ATOM 686 C C . PRO A 1 87 ? -1.090 8.476 9.175 1.00 87.94 87 PRO A C 1
ATOM 688 O O . PRO A 1 87 ? -2.276 8.398 8.855 1.00 87.94 87 PRO A O 1
ATOM 691 N N . THR A 1 88 ? -0.121 8.457 8.259 1.00 89.25 88 THR A N 1
ATOM 692 C CA . THR A 1 88 ? -0.366 8.380 6.816 1.00 89.25 88 THR A CA 1
ATOM 693 C C . THR A 1 88 ? -1.120 7.119 6.398 1.00 89.25 88 THR A C 1
ATOM 695 O O . THR A 1 88 ? -1.962 7.179 5.504 1.00 89.25 88 THR A O 1
ATOM 698 N N . MET A 1 89 ? -0.883 5.981 7.061 1.00 90.06 89 MET A N 1
ATOM 699 C CA . MET A 1 89 ? -1.623 4.752 6.758 1.00 90.06 89 MET A CA 1
ATOM 700 C C . MET A 1 89 ? -3.100 4.888 7.123 1.00 90.06 89 MET A C 1
ATOM 702 O O . MET A 1 89 ? -3.957 4.427 6.375 1.00 90.06 89 MET A O 1
ATOM 706 N N . SER A 1 90 ? -3.409 5.566 8.228 1.00 88.38 90 SER A N 1
ATOM 707 C CA . SER A 1 90 ? -4.790 5.844 8.625 1.00 88.38 90 SER A CA 1
ATOM 708 C C . SER A 1 90 ? -5.479 6.770 7.618 1.00 88.38 90 SER A C 1
ATOM 710 O O . SER A 1 90 ? -6.628 6.528 7.256 1.00 88.38 90 SER A O 1
ATOM 712 N N . GLN A 1 91 ? -4.770 7.771 7.081 1.00 86.00 91 GLN A N 1
ATOM 713 C CA . GLN A 1 91 ? -5.293 8.615 5.997 1.00 86.00 91 GLN A CA 1
ATOM 714 C C . GLN A 1 91 ? -5.565 7.819 4.714 1.00 86.00 91 GLN A C 1
ATOM 716 O O . GLN A 1 91 ? -6.612 8.000 4.098 1.00 86.00 91 GLN A O 1
ATOM 721 N N . ALA A 1 92 ? -4.675 6.897 4.345 1.00 88.44 92 ALA A N 1
ATOM 722 C CA . ALA A 1 92 ? -4.871 6.017 3.196 1.00 88.44 92 ALA A CA 1
ATOM 723 C C . ALA A 1 92 ? -6.100 5.095 3.359 1.00 88.44 92 ALA A C 1
ATOM 725 O O . ALA A 1 92 ? -6.892 4.955 2.433 1.00 88.44 92 ALA A O 1
ATOM 726 N N . ILE A 1 93 ? -6.325 4.527 4.547 1.00 89.12 93 ILE A N 1
ATOM 727 C CA . ILE A 1 93 ? -7.528 3.717 4.833 1.00 89.12 93 ILE A CA 1
ATOM 728 C C . ILE A 1 93 ? -8.802 4.568 4.712 1.00 89.12 93 ILE A C 1
ATOM 730 O O . ILE A 1 93 ? -9.795 4.147 4.115 1.00 89.12 93 ILE A O 1
ATOM 734 N N . ARG A 1 94 ? -8.773 5.795 5.247 1.00 84.94 94 ARG A N 1
ATOM 735 C CA . ARG A 1 94 ? -9.900 6.740 5.173 1.00 84.94 94 ARG A CA 1
ATOM 736 C C . ARG A 1 94 ? -10.206 7.179 3.739 1.00 84.94 94 ARG A C 1
ATOM 738 O O . ARG A 1 94 ? -11.366 7.440 3.442 1.00 84.94 94 ARG A O 1
ATOM 745 N N . LEU A 1 95 ? -9.195 7.257 2.872 1.00 84.19 95 LEU A N 1
ATOM 746 C CA . LEU A 1 95 ? -9.361 7.550 1.445 1.00 84.19 95 LEU A CA 1
ATOM 747 C C . LEU 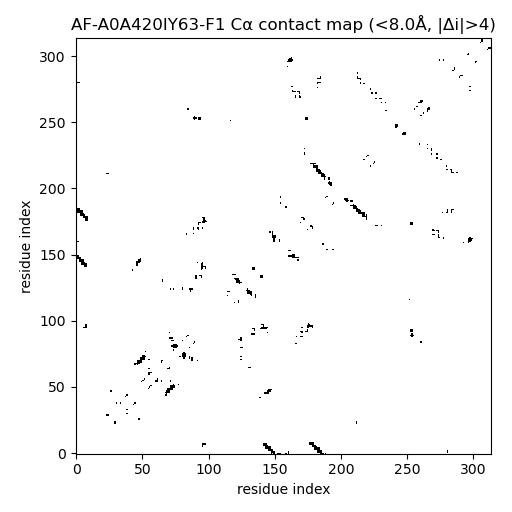A 1 95 ? -10.093 6.432 0.694 1.00 84.19 95 LEU A C 1
ATOM 749 O O . LEU A 1 95 ? -10.940 6.733 -0.146 1.00 84.19 95 LEU A O 1
ATOM 753 N N . LEU A 1 96 ? -9.780 5.173 1.017 1.00 84.81 96 LEU A N 1
ATOM 754 C CA . LEU A 1 96 ? -10.365 3.988 0.381 1.00 84.81 96 LEU A CA 1
ATOM 755 C C . LEU A 1 96 ? -11.789 3.677 0.857 1.00 84.81 96 LEU A C 1
ATOM 757 O O . LEU A 1 96 ? -12.560 3.050 0.138 1.00 84.81 96 LEU A O 1
ATOM 761 N N . SER A 1 97 ? -12.141 4.088 2.072 1.00 84.31 97 SER A N 1
ATOM 762 C CA . SER A 1 97 ? -13.387 3.667 2.717 1.00 84.31 97 SER A CA 1
ATOM 763 C C . SER A 1 97 ? -14.584 4.549 2.356 1.00 84.31 97 SER A C 1
ATOM 765 O O . SER A 1 97 ? -14.498 5.780 2.381 1.00 84.31 97 SER A O 1
ATOM 767 N N . ALA A 1 98 ? -15.732 3.920 2.090 1.00 69.00 98 ALA A N 1
ATOM 768 C CA . ALA A 1 98 ? -17.025 4.590 1.992 1.00 69.00 98 ALA A CA 1
ATOM 769 C C . ALA A 1 98 ? -17.593 4.740 3.406 1.00 69.00 98 ALA A C 1
ATOM 771 O O . ALA A 1 98 ? -17.836 3.777 4.126 1.00 69.00 98 ALA A O 1
ATOM 772 N N . GLN A 1 99 ? -17.738 5.973 3.853 1.00 63.72 99 GLN A N 1
ATOM 773 C CA . GLN A 1 99 ? -18.139 6.261 5.226 1.00 63.72 99 GLN A CA 1
ATOM 774 C C . GLN A 1 99 ? -19.612 5.900 5.476 1.00 63.72 99 GLN A C 1
ATOM 776 O O . GLN A 1 99 ? -20.408 5.834 4.542 1.00 63.72 99 GLN A O 1
ATOM 781 N N . PRO A 1 100 ? -20.019 5.832 6.749 1.00 52.97 100 PRO A N 1
ATOM 782 C CA . PRO A 1 100 ? -20.998 6.821 7.183 1.00 52.97 100 PRO A CA 1
ATOM 783 C C . PRO A 1 100 ? -20.309 7.860 8.072 1.00 52.97 100 PRO A C 1
ATOM 785 O O . PRO A 1 100 ? -19.853 7.545 9.168 1.00 52.97 100 PRO A O 1
ATOM 788 N N . PHE A 1 101 ? -20.243 9.119 7.620 1.00 52.19 101 PHE A N 1
ATOM 789 C CA . PHE A 1 101 ? -19.849 10.224 8.496 1.00 52.19 101 PHE A CA 1
ATOM 790 C C . PHE A 1 101 ? -21.053 10.522 9.391 1.00 52.19 101 PHE A C 1
ATOM 792 O O . PHE A 1 101 ? -21.948 11.273 9.001 1.00 52.19 101 PHE A O 1
ATOM 799 N N . ALA A 1 102 ? -21.133 9.886 10.558 1.00 36.91 102 ALA A N 1
ATOM 800 C CA . ALA A 1 102 ? -22.182 10.198 11.516 1.00 36.91 102 ALA A CA 1
ATOM 801 C C . ALA A 1 102 ? -22.016 11.647 12.018 1.00 36.91 102 ALA A C 1
ATOM 803 O O . ALA A 1 102 ? -21.087 11.970 12.751 1.00 36.91 102 ALA A O 1
ATOM 804 N N . THR A 1 103 ? -22.951 12.470 11.544 1.00 32.41 103 THR A N 1
ATOM 805 C CA . THR A 1 103 ? -23.512 13.727 12.058 1.00 32.41 103 THR A CA 1
ATOM 806 C C . THR A 1 103 ? -22.567 14.885 12.404 1.00 32.41 103 THR A C 1
ATOM 808 O O . THR A 1 103 ? -21.844 14.894 13.395 1.00 32.41 103 THR A O 1
ATOM 811 N N . SER A 1 104 ? -22.722 15.957 11.619 1.00 39.69 104 SER A N 1
ATOM 812 C CA . SER A 1 104 ? -22.586 17.346 12.072 1.00 39.69 104 SER A CA 1
ATOM 813 C C . SER A 1 104 ? -23.189 17.532 13.469 1.00 39.69 104 SER A C 1
ATOM 815 O O . SER A 1 104 ? -24.310 17.076 13.685 1.00 39.69 104 SER A O 1
ATOM 817 N N . LEU A 1 105 ? -22.486 18.216 14.380 1.00 36.69 105 LEU A N 1
ATOM 818 C CA . LEU A 1 105 ? -23.003 19.387 15.106 1.00 36.69 105 LEU A CA 1
ATOM 819 C C . LEU A 1 105 ? -22.000 19.924 16.150 1.00 36.69 105 LEU A C 1
ATOM 821 O O . LEU A 1 105 ? -21.486 19.194 16.990 1.00 36.69 105 LEU A O 1
ATOM 825 N N . THR A 1 106 ? -21.833 21.251 16.098 1.00 32.94 106 THR A N 1
ATOM 826 C CA . THR A 1 106 ? -21.588 22.204 17.204 1.00 32.94 106 THR A CA 1
ATOM 827 C C . THR A 1 106 ? -20.370 22.043 18.123 1.00 32.94 106 THR A C 1
ATOM 829 O O . THR A 1 106 ? -20.323 21.192 19.001 1.00 32.94 106 THR A O 1
ATOM 832 N N . SER A 1 107 ? -19.460 23.017 17.980 1.00 44.72 107 SER A N 1
ATOM 833 C CA . SER A 1 107 ? -18.804 23.796 19.046 1.00 44.72 107 SER A CA 1
ATOM 834 C C . SER A 1 107 ? -18.683 23.149 20.431 1.00 44.72 107 SER A C 1
ATOM 836 O O . SER A 1 107 ? -19.663 23.177 21.174 1.00 44.72 107 SER A O 1
ATOM 838 N N . GLN A 1 108 ? -17.465 22.751 20.832 1.00 32.34 108 GLN A N 1
ATOM 839 C CA . GLN A 1 108 ? -16.934 23.040 22.176 1.00 32.34 108 GLN A CA 1
ATOM 840 C C . GLN A 1 108 ? -15.435 22.709 22.366 1.00 32.34 108 GLN A C 1
ATOM 842 O O . GLN A 1 108 ? -14.948 21.682 21.910 1.00 32.34 108 GLN A O 1
ATOM 847 N N . SER A 1 109 ? -14.792 23.664 23.058 1.00 30.88 109 SER A N 1
ATOM 848 C CA . SER A 1 109 ? -13.577 23.678 23.902 1.00 30.88 109 SER A CA 1
ATOM 849 C C . SER A 1 109 ? -12.211 23.176 23.397 1.00 30.88 109 SER A C 1
ATOM 851 O O . SER A 1 109 ? -12.006 22.056 22.951 1.00 30.88 109 SER A O 1
ATOM 853 N N . ALA A 1 110 ? -11.220 24.054 23.590 1.00 39.38 110 ALA A N 1
ATOM 854 C CA . ALA A 1 110 ? -9.841 23.987 23.114 1.00 39.38 110 ALA A CA 1
ATOM 855 C C . ALA A 1 110 ? -8.875 23.122 23.958 1.00 39.38 110 ALA A C 1
ATOM 857 O O . ALA A 1 110 ? -7.669 23.349 23.901 1.00 39.38 110 ALA A O 1
ATOM 858 N N . GLU A 1 111 ? -9.353 22.141 24.730 1.00 35.38 111 GLU A N 1
ATOM 859 C CA . GLU A 1 111 ? -8.501 21.435 25.715 1.00 35.38 111 GLU A CA 1
ATOM 860 C C . GLU A 1 111 ? -8.401 19.913 25.547 1.00 35.38 111 GLU A C 1
ATOM 862 O O . GLU A 1 111 ? -7.905 19.212 26.422 1.00 35.38 111 GLU A O 1
ATOM 867 N N . SER A 1 112 ? -8.755 19.381 24.380 1.00 37.62 112 SER A N 1
ATOM 868 C CA . SER A 1 112 ? -8.400 18.008 24.011 1.00 37.62 112 SER A CA 1
ATOM 869 C C . SER A 1 112 ? -8.057 17.965 22.529 1.00 37.62 112 SER A C 1
ATOM 871 O O . SER A 1 112 ? -8.932 17.942 21.666 1.00 37.62 112 SER A O 1
ATOM 873 N N . ARG A 1 113 ? -6.759 18.034 22.219 1.00 37.97 113 ARG A N 1
ATOM 874 C CA . ARG A 1 113 ? -6.242 17.859 20.858 1.00 37.97 113 ARG A CA 1
ATOM 875 C C . ARG A 1 113 ? -6.215 16.374 20.515 1.00 37.97 113 ARG A C 1
ATOM 877 O O . ARG A 1 113 ? -5.143 15.797 20.384 1.00 37.97 113 ARG A O 1
ATOM 884 N N . ASP A 1 114 ? -7.386 15.781 20.325 1.00 43.19 114 ASP A N 1
ATOM 885 C CA . ASP A 1 114 ? -7.483 14.675 19.382 1.00 43.19 114 ASP A CA 1
ATOM 886 C C . ASP A 1 114 ? -7.938 15.233 18.030 1.00 43.19 114 ASP A C 1
ATOM 888 O O . ASP A 1 114 ? -9.090 15.611 17.807 1.00 43.19 114 ASP A O 1
ATOM 892 N N . THR A 1 115 ? -6.944 15.400 17.162 1.00 42.69 115 THR A N 1
ATOM 893 C CA . THR A 1 115 ? -6.976 16.239 15.954 1.00 42.69 115 THR A CA 1
ATOM 894 C C . THR A 1 115 ? -7.433 15.443 14.722 1.00 42.69 115 THR A C 1
ATOM 896 O O . THR A 1 115 ? -7.444 15.968 13.609 1.00 42.69 115 THR A O 1
ATOM 899 N N . PHE A 1 116 ? -7.825 14.176 14.894 1.00 46.47 116 PHE A N 1
ATOM 900 C CA . PHE A 1 116 ? -8.166 13.272 13.790 1.00 46.47 116 PHE A CA 1
ATOM 901 C C . PHE A 1 116 ? -9.668 13.047 13.577 1.00 46.47 116 PHE A C 1
ATOM 903 O O . PHE A 1 116 ? -10.056 12.536 12.520 1.00 46.47 116 PHE A O 1
ATOM 910 N N . ALA A 1 117 ? -10.499 13.556 14.485 1.00 44.88 117 ALA A N 1
ATOM 911 C CA . ALA A 1 117 ? -11.910 13.208 14.550 1.00 44.88 117 ALA A CA 1
ATOM 912 C C . ALA A 1 117 ? -12.886 14.055 13.744 1.00 44.88 117 ALA A C 1
ATOM 914 O O . ALA A 1 117 ? -13.980 13.616 13.389 1.00 44.88 117 ALA A O 1
ATOM 915 N N . THR A 1 118 ? -12.538 15.314 13.513 1.00 44.03 118 THR A N 1
ATOM 916 C CA . THR A 1 118 ? -13.458 16.292 12.936 1.00 44.03 118 THR A CA 1
ATOM 917 C C . THR A 1 118 ? -12.669 17.282 12.103 1.00 44.03 118 THR A C 1
ATOM 919 O O . THR A 1 118 ? -12.089 18.220 12.638 1.00 44.03 118 THR A O 1
ATOM 922 N N . GLY A 1 119 ? -12.645 17.070 10.786 1.00 52.88 119 GLY A N 1
ATOM 923 C CA . GLY A 1 119 ? -12.437 18.137 9.803 1.00 52.88 119 GLY A CA 1
ATOM 924 C C . GLY A 1 119 ? -11.190 19.015 9.961 1.00 52.88 119 GLY A C 1
ATOM 925 O O . GLY A 1 119 ? -11.247 20.176 9.563 1.00 52.88 119 GLY A O 1
ATOM 926 N N . SER A 1 120 ? -10.075 18.513 10.502 1.00 57.81 120 SER A N 1
ATOM 927 C CA . SER A 1 120 ? -8.811 19.249 10.405 1.00 57.81 120 SER A CA 1
ATOM 928 C C . SER A 1 120 ? -8.353 19.250 8.947 1.00 57.81 120 SER A C 1
ATOM 930 O O . SER A 1 120 ? -8.230 18.198 8.314 1.00 57.81 120 SER A O 1
ATOM 932 N N . MET A 1 121 ? -8.102 20.440 8.404 1.00 68.12 121 MET A N 1
ATOM 933 C CA . MET A 1 121 ? -7.611 20.620 7.035 1.00 68.12 121 MET A CA 1
ATOM 934 C C . MET A 1 121 ? -6.215 20.000 6.841 1.00 68.12 121 MET A C 1
ATOM 936 O O . MET A 1 121 ? -5.809 19.739 5.708 1.00 68.12 121 MET A O 1
ATOM 940 N N . THR A 1 122 ? -5.491 19.727 7.933 1.00 79.88 122 THR A N 1
ATOM 941 C CA . THR A 1 122 ? -4.135 19.172 7.921 1.00 79.88 122 THR A CA 1
ATOM 942 C C . THR A 1 122 ? -3.911 18.065 8.958 1.00 79.88 122 THR A C 1
ATOM 944 O O . THR A 1 122 ? -4.641 17.959 9.944 1.00 79.88 122 THR A O 1
ATOM 947 N N . TYR A 1 123 ? -2.883 17.244 8.733 1.00 81.19 123 TYR A N 1
ATOM 948 C CA . TYR A 1 123 ? -2.372 16.229 9.652 1.00 81.19 123 TYR A CA 1
ATOM 949 C C . TYR A 1 123 ? -0.837 16.274 9.727 1.00 81.19 123 TYR A C 1
ATOM 951 O O . TYR A 1 123 ? -0.185 16.828 8.841 1.00 81.19 123 TYR A O 1
ATOM 959 N N . THR A 1 124 ? -0.269 15.700 10.786 1.00 84.75 124 THR A N 1
ATOM 960 C CA . THR A 1 124 ? 1.181 15.640 11.036 1.00 84.75 124 THR A CA 1
ATOM 961 C C . THR A 1 124 ? 1.690 14.199 10.958 1.00 84.75 124 THR A C 1
ATOM 963 O O . THR A 1 124 ? 0.933 13.256 11.208 1.00 84.75 124 THR A O 1
ATOM 966 N N . THR A 1 125 ? 2.956 14.017 10.576 1.00 83.06 125 THR A N 1
ATOM 967 C CA . THR A 1 125 ? 3.649 12.721 10.568 1.00 83.06 125 THR A CA 1
ATOM 968 C C . THR A 1 125 ? 4.851 12.654 11.513 1.00 83.06 125 THR A C 1
ATOM 970 O O . THR A 1 125 ? 5.259 11.549 11.865 1.00 83.06 125 THR A O 1
ATOM 973 N N . SER A 1 126 ? 5.391 13.791 11.959 1.00 78.06 126 SER A N 1
ATOM 974 C CA . SER A 1 126 ? 6.523 13.874 12.897 1.00 78.06 126 SER A CA 1
ATOM 975 C C . SER A 1 126 ? 6.389 15.021 13.909 1.00 78.06 126 SER A C 1
ATOM 977 O O . SER A 1 126 ? 7.380 15.679 14.239 1.00 78.06 126 SER A O 1
ATOM 979 N N . ASP A 1 127 ? 5.153 15.330 14.312 1.00 74.38 127 ASP A N 1
ATOM 980 C CA . ASP A 1 127 ? 4.712 16.377 15.259 1.00 74.38 127 ASP A CA 1
ATOM 981 C C . ASP A 1 127 ? 5.076 17.835 14.905 1.00 74.38 127 ASP A C 1
ATOM 983 O O . ASP A 1 127 ? 4.612 18.785 15.535 1.00 74.38 127 ASP A O 1
ATOM 987 N N . SER A 1 128 ? 5.902 18.029 13.881 1.00 77.69 128 SER A N 1
ATOM 988 C CA . SER A 1 128 ? 6.489 19.308 13.457 1.00 77.69 128 SER A CA 1
ATOM 989 C C . SER A 1 128 ? 6.127 19.688 12.021 1.00 77.69 128 SER A C 1
ATOM 991 O O . SER A 1 128 ? 6.328 20.827 11.601 1.00 77.69 128 SER A O 1
ATOM 993 N N . ASP A 1 129 ? 5.589 18.740 11.265 1.00 81.62 129 ASP A N 1
ATOM 994 C CA . ASP A 1 129 ? 5.189 18.870 9.874 1.00 81.62 129 ASP A CA 1
ATOM 995 C C . ASP A 1 129 ? 3.666 18.980 9.737 1.00 81.62 129 ASP A C 1
ATOM 997 O O . ASP A 1 129 ? 2.893 18.537 10.586 1.00 81.62 129 ASP A O 1
ATOM 1001 N N . LEU A 1 130 ? 3.221 19.603 8.648 1.00 84.44 130 LEU A N 1
ATOM 1002 C CA . LEU A 1 130 ? 1.804 19.799 8.364 1.00 84.44 130 LEU A CA 1
ATOM 1003 C C . LEU A 1 130 ? 1.526 19.470 6.903 1.00 84.44 130 LEU A C 1
ATOM 1005 O O . LEU A 1 130 ? 2.048 20.116 5.992 1.00 84.44 130 LEU A O 1
ATOM 1009 N N . PHE A 1 131 ? 0.663 18.483 6.695 1.00 83.75 131 PHE A N 1
ATOM 1010 C CA . PHE A 1 131 ? 0.228 18.015 5.387 1.00 83.75 131 PHE A CA 1
ATOM 1011 C C . PHE A 1 131 ? -1.275 18.166 5.229 1.00 83.75 131 PHE A C 1
ATOM 1013 O O . PHE A 1 131 ? -1.995 17.960 6.201 1.00 83.75 131 PHE A O 1
ATOM 1020 N N . PRO A 1 132 ? -1.784 18.497 4.033 1.00 81.38 132 PRO A N 1
ATOM 1021 C CA . PRO A 1 132 ? -3.220 18.551 3.803 1.00 81.38 132 PRO A CA 1
ATOM 1022 C C . PRO A 1 132 ? -3.840 17.167 4.012 1.00 81.38 132 PRO A C 1
ATOM 1024 O O . PRO A 1 132 ? -3.362 16.179 3.458 1.00 81.38 132 PRO A O 1
ATOM 1027 N N . SER A 1 133 ? -4.914 17.096 4.797 1.00 78.88 133 SER A N 1
ATOM 1028 C CA . SER A 1 133 ? -5.648 15.849 5.009 1.00 78.88 133 SER A CA 1
ATOM 1029 C C . SER A 1 133 ? -6.479 15.527 3.760 1.00 78.88 133 SER A C 1
ATOM 1031 O O . SER A 1 133 ? -7.372 16.305 3.411 1.00 78.88 133 SER A O 1
ATOM 1033 N N . PRO A 1 134 ? -6.242 14.396 3.071 1.00 72.88 134 PRO A N 1
ATOM 1034 C CA . PRO A 1 134 ? -7.011 14.022 1.883 1.00 72.88 134 PRO A CA 1
ATOM 1035 C C . PRO A 1 134 ? -8.509 13.904 2.163 1.00 72.88 134 PRO A C 1
ATOM 1037 O O . PRO A 1 134 ? -9.339 14.388 1.397 1.00 72.88 134 PRO A O 1
ATOM 1040 N N . SER A 1 135 ? -8.831 13.315 3.318 1.00 66.44 135 SER A N 1
ATOM 1041 C CA . SER A 1 135 ? -10.191 13.039 3.781 1.00 66.44 135 SER A CA 1
ATOM 1042 C C . SER A 1 135 ? -11.000 14.303 4.097 1.00 66.44 135 SER A C 1
ATOM 1044 O O . SER A 1 135 ? -12.228 14.234 4.195 1.00 66.44 135 SER A O 1
ATOM 1046 N N . PHE A 1 136 ? -10.344 15.465 4.207 1.00 68.94 136 PHE A N 1
ATOM 1047 C CA . PHE A 1 136 ? -11.017 16.751 4.371 1.00 68.94 136 PHE A CA 1
ATOM 1048 C C . PHE A 1 136 ? -11.809 17.146 3.116 1.00 68.94 136 PHE A C 1
ATOM 1050 O O . PHE A 1 136 ? -12.916 17.668 3.231 1.00 68.94 136 PHE A O 1
ATOM 1057 N N . TYR A 1 137 ? -11.281 16.869 1.920 1.00 69.31 137 TYR A N 1
ATOM 1058 C CA . TYR A 1 137 ? -11.870 17.321 0.659 1.00 69.31 137 TYR A CA 1
ATOM 1059 C C . TYR A 1 137 ? -12.899 16.310 0.139 1.00 69.31 137 TYR A C 1
ATOM 1061 O O . TYR A 1 137 ? -12.509 15.208 -0.245 1.00 69.31 137 TYR A O 1
ATOM 1069 N N . PRO A 1 138 ? -14.199 16.659 0.047 1.00 65.56 138 PRO A N 1
ATOM 1070 C CA . PRO A 1 138 ? -15.225 15.731 -0.430 1.00 65.56 138 PRO A CA 1
ATOM 1071 C C . PRO A 1 138 ? -14.958 15.181 -1.835 1.00 65.56 138 PRO A C 1
ATOM 1073 O O . PRO A 1 138 ? -15.251 14.023 -2.093 1.00 65.56 138 PRO A O 1
ATOM 1076 N N . SER A 1 139 ? -14.342 15.984 -2.709 1.00 62.03 139 SER A N 1
ATOM 1077 C CA . SER A 1 139 ? -13.981 15.611 -4.084 1.00 62.03 139 SER A CA 1
ATOM 1078 C C . SER A 1 139 ? -12.829 14.608 -4.197 1.00 62.03 139 SER A C 1
ATOM 1080 O O . SER A 1 139 ? -12.499 14.197 -5.303 1.00 62.03 139 SER A O 1
ATOM 1082 N N . ARG A 1 140 ? -12.184 14.257 -3.079 1.00 65.50 140 ARG A N 1
ATOM 1083 C CA . ARG A 1 140 ? -11.050 13.323 -3.009 1.00 65.50 140 ARG A CA 1
ATOM 1084 C C . ARG A 1 140 ? -11.345 12.131 -2.096 1.00 65.50 140 ARG A C 1
ATOM 1086 O O . ARG A 1 140 ? -10.424 11.455 -1.650 1.00 65.50 140 ARG A O 1
ATOM 1093 N N . LYS A 1 141 ? -12.617 11.933 -1.740 1.00 66.25 141 LYS A N 1
ATOM 1094 C CA . LYS A 1 141 ? -13.086 10.780 -0.964 1.00 66.25 141 LYS A CA 1
ATOM 1095 C C . LYS A 1 141 ? -13.401 9.642 -1.918 1.00 66.25 141 LYS A C 1
ATOM 1097 O O . LYS A 1 141 ? -13.834 9.912 -3.032 1.00 66.25 141 LYS A O 1
ATOM 1102 N N . HIS A 1 142 ? -13.240 8.404 -1.447 1.00 69.69 142 HIS A N 1
ATOM 1103 C CA . HIS A 1 142 ? -13.482 7.218 -2.266 1.00 69.69 142 HIS A CA 1
ATOM 1104 C C . HIS A 1 142 ? -12.572 7.224 -3.502 1.00 69.69 142 HIS A C 1
ATOM 1106 O O . HIS A 1 142 ? -13.021 7.062 -4.624 1.00 69.69 142 HIS A O 1
ATOM 1112 N N . SER A 1 143 ? -11.286 7.501 -3.284 1.00 76.94 143 SER A N 1
ATOM 1113 C CA . SER A 1 143 ? -10.284 7.559 -4.348 1.00 76.94 143 SER A CA 1
ATOM 1114 C C . SER A 1 143 ? -9.377 6.341 -4.282 1.00 76.94 143 SER A C 1
ATOM 1116 O O . SER A 1 143 ? -9.120 5.789 -3.211 1.00 76.94 143 SER A O 1
ATOM 1118 N N . TRP A 1 144 ? -8.841 5.951 -5.429 1.00 81.19 144 TRP A N 1
ATOM 1119 C CA . TRP A 1 144 ? -7.941 4.815 -5.527 1.00 81.19 144 TRP A CA 1
ATOM 1120 C C . TRP A 1 144 ? -6.509 5.150 -5.088 1.00 81.19 144 TRP A C 1
ATOM 1122 O O . TRP A 1 144 ? -6.014 6.271 -5.253 1.00 81.19 144 TRP A O 1
ATOM 1132 N N . ILE A 1 145 ? -5.822 4.137 -4.556 1.00 86.81 145 ILE A N 1
ATOM 1133 C CA . ILE A 1 145 ? -4.438 4.236 -4.086 1.00 86.81 145 ILE A CA 1
ATOM 1134 C C . ILE A 1 145 ? -3.557 3.278 -4.876 1.00 86.81 145 ILE A C 1
ATOM 1136 O O . ILE A 1 145 ? -3.901 2.119 -5.108 1.00 86.81 145 ILE A O 1
ATOM 1140 N N . HIS A 1 146 ? -2.382 3.754 -5.262 1.00 87.50 146 HIS A N 1
ATOM 1141 C CA . HIS A 1 146 ? -1.322 2.927 -5.801 1.00 87.50 146 HIS A CA 1
ATOM 1142 C C . HIS A 1 146 ? -0.216 2.716 -4.783 1.00 87.50 146 HIS A C 1
ATOM 1144 O O . HIS A 1 146 ? 0.267 3.655 -4.152 1.00 87.50 146 HIS A O 1
ATOM 1150 N N . VAL A 1 147 ? 0.186 1.459 -4.626 1.00 88.06 147 VAL A N 1
ATOM 1151 C CA . VAL A 1 147 ? 1.146 1.055 -3.603 1.00 88.06 147 VAL A CA 1
ATOM 1152 C C . VAL A 1 147 ? 2.225 0.184 -4.224 1.00 88.06 147 VAL A C 1
ATOM 1154 O O . VAL A 1 147 ? 1.924 -0.755 -4.958 1.00 88.06 147 VAL A O 1
ATOM 1157 N N . PHE A 1 148 ? 3.477 0.454 -3.850 1.00 88.88 148 PHE A N 1
ATOM 1158 C CA . PHE A 1 148 ? 4.629 -0.415 -4.089 1.00 88.88 148 PHE A CA 1
ATOM 1159 C C . PHE A 1 148 ? 4.940 -1.201 -2.810 1.00 88.88 148 PHE A C 1
ATOM 1161 O O . PHE A 1 148 ? 5.642 -0.695 -1.926 1.00 88.88 148 PHE A O 1
ATOM 1168 N N . PRO A 1 149 ? 4.406 -2.423 -2.649 1.00 87.88 149 PRO A N 1
ATOM 1169 C CA . PRO A 1 149 ? 4.432 -3.118 -1.367 1.00 87.88 149 PRO A CA 1
ATOM 1170 C C . PRO A 1 149 ? 5.838 -3.563 -0.931 1.00 87.88 149 PRO A C 1
ATOM 1172 O O . PRO A 1 149 ? 6.048 -3.785 0.258 1.00 87.88 149 PRO A O 1
ATOM 1175 N N . GLU A 1 150 ? 6.828 -3.636 -1.827 1.00 82.00 150 GLU A N 1
ATOM 1176 C CA . GLU A 1 150 ? 8.238 -3.894 -1.467 1.00 82.00 150 GLU A CA 1
ATOM 1177 C C . GLU A 1 150 ? 8.834 -2.746 -0.623 1.00 82.00 150 GLU A C 1
ATOM 1179 O O . GLU A 1 150 ? 9.686 -2.957 0.247 1.00 82.00 150 GLU A O 1
ATOM 1184 N N . GLY A 1 151 ? 8.341 -1.516 -0.823 1.00 74.50 151 GLY A N 1
ATOM 1185 C CA . GLY A 1 151 ? 8.715 -0.330 -0.052 1.00 74.50 151 GLY A CA 1
ATOM 1186 C C . GLY A 1 151 ? 10.198 0.052 -0.136 1.00 74.50 151 GLY A C 1
ATOM 1187 O O . GLY A 1 151 ? 10.703 0.687 0.797 1.00 74.50 151 GLY A O 1
ATOM 1188 N N . CYS A 1 152 ? 10.878 -0.387 -1.195 1.00 74.69 152 CYS A N 1
ATOM 1189 C CA . CYS A 1 152 ? 12.203 0.022 -1.652 1.00 74.69 152 CYS A CA 1
ATOM 1190 C C . CYS A 1 152 ? 12.322 -0.292 -3.152 1.00 74.69 152 CYS A C 1
ATOM 1192 O O . CYS A 1 152 ? 11.564 -1.114 -3.674 1.00 74.69 152 CYS A O 1
ATOM 1194 N N . VAL A 1 153 ? 13.284 0.333 -3.832 1.00 72.88 153 VAL A N 1
ATOM 1195 C CA . VAL A 1 153 ? 13.656 -0.084 -5.188 1.00 72.88 153 VAL A CA 1
ATOM 1196 C C . VAL A 1 153 ? 14.322 -1.454 -5.084 1.00 72.88 153 VAL A C 1
ATOM 1198 O O . VAL A 1 153 ? 15.137 -1.688 -4.192 1.00 72.88 153 VAL A O 1
ATOM 1201 N N . HIS A 1 154 ? 13.910 -2.382 -5.941 1.00 75.44 154 HIS A N 1
ATOM 1202 C CA . HIS A 1 154 ? 14.476 -3.720 -5.981 1.00 75.44 154 HIS A CA 1
ATOM 1203 C C . HIS A 1 154 ? 14.798 -4.115 -7.420 1.00 75.44 154 HIS A C 1
ATOM 1205 O O . HIS A 1 154 ? 13.897 -4.318 -8.240 1.00 75.44 154 HIS A O 1
ATOM 1211 N N . GLN A 1 155 ? 16.092 -4.238 -7.716 1.00 77.25 155 GLN A N 1
ATOM 1212 C CA . GLN A 1 155 ? 16.592 -4.715 -9.001 1.00 77.25 155 GLN A CA 1
ATOM 1213 C C . GLN A 1 155 ? 17.289 -6.067 -8.813 1.00 7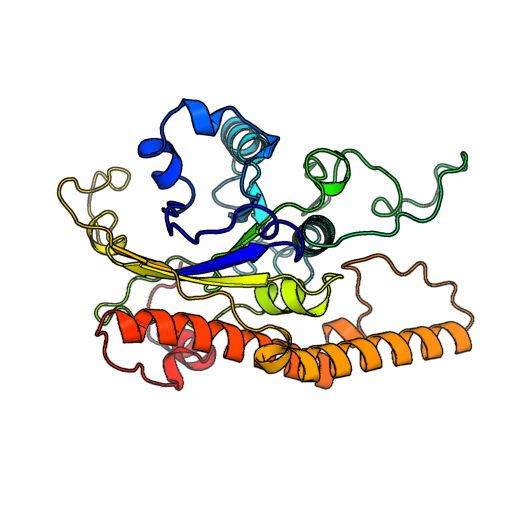7.25 155 GLN A C 1
ATOM 1215 O O . GLN A 1 155 ? 18.355 -6.159 -8.211 1.00 77.25 155 GLN A O 1
ATOM 1220 N N . HIS A 1 156 ? 16.675 -7.141 -9.316 1.00 78.19 156 HIS A N 1
ATOM 1221 C CA . HIS A 1 156 ? 17.254 -8.487 -9.289 1.00 78.19 156 HIS A CA 1
ATOM 1222 C C . HIS A 1 156 ? 17.451 -9.015 -10.713 1.00 78.19 156 HIS A C 1
ATOM 1224 O O . HIS A 1 156 ? 16.535 -8.861 -11.526 1.00 78.19 156 HIS A O 1
ATOM 1230 N N . PRO A 1 157 ? 18.570 -9.699 -11.032 1.00 78.19 157 PRO A N 1
ATOM 1231 C CA . PRO A 1 157 ? 18.821 -10.212 -12.383 1.00 78.19 157 PRO A CA 1
ATOM 1232 C C . PRO A 1 157 ? 17.722 -11.158 -12.887 1.00 78.19 157 PRO A C 1
ATOM 1234 O O . PRO A 1 157 ? 17.314 -11.092 -14.041 1.00 78.19 157 PRO A O 1
ATOM 1237 N N . GLN A 1 158 ? 17.183 -12.001 -12.001 1.00 81.88 158 GLN A N 1
ATOM 1238 C CA . GLN A 1 158 ? 16.077 -12.923 -12.302 1.00 81.88 158 GLN A CA 1
ATOM 1239 C C . GLN A 1 158 ? 14.687 -12.268 -12.202 1.00 81.88 158 GLN A C 1
ATOM 1241 O O . GLN A 1 158 ? 13.672 -12.970 -12.235 1.00 81.88 158 GLN A O 1
ATOM 1246 N N . LYS A 1 159 ? 14.629 -10.937 -12.046 1.00 84.06 159 LYS A N 1
ATOM 1247 C CA . LYS A 1 159 ? 13.387 -10.158 -11.919 1.00 84.06 159 LYS A CA 1
ATOM 1248 C C . LYS A 1 159 ? 12.472 -10.731 -10.832 1.00 84.06 159 LYS A C 1
ATOM 1250 O O . LYS A 1 159 ? 11.263 -10.861 -11.028 1.00 84.06 159 LYS A O 1
ATOM 1255 N N . SER A 1 160 ? 13.084 -11.157 -9.726 1.00 86.00 160 SER A N 1
ATOM 1256 C CA . SER A 1 160 ? 12.361 -11.698 -8.583 1.00 86.00 160 SER A CA 1
ATOM 1257 C C . SER A 1 160 ? 11.743 -10.581 -7.753 1.00 86.00 160 SER A C 1
ATOM 1259 O O . SER A 1 160 ? 12.276 -9.472 -7.727 1.00 86.00 160 SER A O 1
ATOM 1261 N N . LEU A 1 161 ? 10.662 -10.879 -7.044 1.00 88.12 161 LEU A N 1
ATOM 1262 C CA . LEU A 1 161 ? 10.033 -9.957 -6.107 1.00 88.12 161 LEU A CA 1
ATOM 1263 C C . LEU A 1 161 ? 10.573 -10.153 -4.692 1.00 88.12 161 LEU A C 1
ATOM 1265 O O . LEU A 1 161 ? 10.678 -11.285 -4.207 1.00 88.12 161 LEU A O 1
ATOM 1269 N N . ARG A 1 162 ? 10.812 -9.050 -3.978 1.00 87.25 162 ARG A N 1
ATOM 1270 C CA . ARG A 1 162 ? 11.076 -9.090 -2.536 1.00 87.25 162 ARG A CA 1
ATOM 1271 C C . ARG A 1 162 ? 9.811 -9.499 -1.760 1.00 87.25 162 ARG A C 1
ATOM 1273 O O . ARG A 1 162 ? 8.717 -9.667 -2.312 1.00 87.25 162 ARG A O 1
ATOM 1280 N N . TYR A 1 163 ? 9.949 -9.682 -0.450 1.00 88.38 163 TYR A N 1
ATOM 1281 C CA . TYR A 1 163 ? 8.808 -9.703 0.459 1.00 88.38 163 TYR A CA 1
ATOM 1282 C C . TYR A 1 163 ? 8.020 -8.388 0.392 1.00 88.38 163 TYR A C 1
ATOM 1284 O O . TYR A 1 163 ? 8.574 -7.313 0.154 1.00 88.38 163 TYR A O 1
ATOM 1292 N N . PHE A 1 164 ? 6.720 -8.478 0.650 1.00 92.62 164 PHE A N 1
ATOM 1293 C CA . PHE A 1 164 ? 5.839 -7.318 0.729 1.00 92.62 164 PHE A CA 1
ATOM 1294 C C . PHE A 1 164 ? 5.738 -6.842 2.180 1.00 92.62 164 PHE A C 1
ATOM 1296 O O . PHE A 1 164 ? 5.673 -7.644 3.114 1.00 92.62 164 PHE A O 1
ATOM 1303 N N . LYS A 1 165 ? 5.735 -5.525 2.386 1.00 90.25 165 LYS A N 1
ATOM 1304 C CA . LYS A 1 165 ? 5.508 -4.900 3.690 1.00 90.25 165 LYS A CA 1
ATOM 1305 C C . LYS A 1 165 ? 4.029 -4.979 4.057 1.00 90.25 165 LYS A C 1
ATOM 1307 O O . LYS A 1 165 ? 3.154 -4.841 3.208 1.00 90.25 165 LYS A O 1
ATOM 1312 N N . TRP A 1 166 ? 3.744 -5.105 5.351 1.00 91.94 166 TRP A N 1
ATOM 1313 C CA . TRP A 1 166 ? 2.383 -5.320 5.858 1.00 91.94 166 TRP A CA 1
ATOM 1314 C C . TRP A 1 166 ? 1.438 -4.120 5.705 1.00 91.94 166 TRP A C 1
ATOM 1316 O O . TRP A 1 166 ? 0.250 -4.261 5.979 1.00 91.94 166 TRP A O 1
ATOM 1326 N N . GLY A 1 167 ? 1.908 -2.955 5.245 1.00 90.75 167 GLY A N 1
ATOM 1327 C CA . GLY A 1 167 ? 1.048 -1.786 5.011 1.00 90.75 167 GLY A CA 1
ATOM 1328 C C . GLY A 1 167 ? -0.132 -2.097 4.087 1.00 90.75 167 GLY A C 1
ATOM 1329 O O . GLY A 1 167 ? -1.251 -1.679 4.366 1.00 90.75 167 GLY A O 1
ATOM 1330 N N . ILE A 1 168 ? 0.089 -2.930 3.064 1.00 93.00 168 ILE A N 1
ATOM 1331 C CA . ILE A 1 168 ? -0.965 -3.362 2.138 1.00 93.00 168 ILE A CA 1
ATOM 1332 C C . ILE A 1 168 ? -2.084 -4.145 2.837 1.00 93.00 168 ILE A C 1
ATOM 1334 O O . ILE A 1 168 ? -3.255 -3.964 2.522 1.00 93.00 168 ILE A O 1
ATOM 1338 N N . SER A 1 169 ? -1.741 -4.960 3.841 1.00 95.12 169 SER A N 1
ATOM 1339 C CA . SER A 1 169 ? -2.739 -5.723 4.595 1.00 95.12 169 SER A CA 1
ATOM 1340 C C . SER A 1 169 ? -3.666 -4.828 5.407 1.00 95.12 169 SER A C 1
ATOM 1342 O O . SER A 1 169 ? -4.852 -5.120 5.488 1.00 95.12 169 SER A O 1
ATOM 1344 N N . ARG A 1 170 ? -3.162 -3.707 5.944 1.00 94.31 170 ARG A N 1
ATOM 1345 C CA . ARG A 1 170 ? -4.000 -2.729 6.651 1.00 94.31 170 ARG A CA 1
ATOM 1346 C C . ARG A 1 170 ? -5.036 -2.113 5.722 1.00 94.31 170 ARG A C 1
ATOM 1348 O O . ARG A 1 170 ? -6.201 -2.042 6.086 1.00 94.31 170 ARG A O 1
ATOM 1355 N N . LEU A 1 171 ? -4.626 -1.733 4.510 1.00 93.69 171 LEU A N 1
ATOM 1356 C CA . LEU A 1 171 ? -5.531 -1.157 3.511 1.00 93.69 171 LEU A CA 1
ATOM 1357 C C . LEU A 1 171 ? -6.676 -2.118 3.167 1.00 93.69 171 LEU A C 1
ATOM 1359 O O . LEU A 1 171 ? -7.812 -1.677 3.060 1.00 93.69 171 LEU A O 1
ATOM 1363 N N . ILE A 1 172 ? -6.405 -3.420 3.060 1.00 94.94 172 ILE A N 1
ATOM 1364 C CA . ILE A 1 172 ? -7.424 -4.432 2.735 1.00 94.94 172 ILE A CA 1
ATOM 1365 C C . ILE A 1 172 ? -8.317 -4.761 3.945 1.00 94.94 172 ILE A C 1
ATOM 1367 O O . ILE A 1 172 ? -9.533 -4.869 3.808 1.00 94.94 172 ILE A O 1
ATOM 1371 N N . LEU A 1 173 ? -7.726 -4.926 5.133 1.00 95.12 173 LEU A N 1
ATOM 1372 C CA . LEU A 1 173 ? -8.439 -5.367 6.338 1.00 95.12 173 LEU A CA 1
ATOM 1373 C C . LEU A 1 173 ? -9.277 -4.260 6.984 1.00 95.12 173 LEU A C 1
ATOM 1375 O O . LEU A 1 173 ? -10.363 -4.531 7.492 1.00 95.12 173 LEU A O 1
ATOM 1379 N N . GLU A 1 174 ? -8.752 -3.034 7.017 1.00 92.25 174 GLU A N 1
ATOM 1380 C CA . GLU A 1 174 ? -9.337 -1.924 7.777 1.00 92.25 174 GLU A CA 1
ATOM 1381 C C . GLU A 1 174 ? -10.257 -1.041 6.936 1.00 92.25 174 GLU A C 1
ATOM 1383 O O . GLU A 1 174 ? -11.060 -0.312 7.514 1.00 92.25 174 GLU A O 1
ATOM 1388 N N . SER A 1 175 ? -10.167 -1.099 5.603 1.00 90.44 175 SER A N 1
ATOM 1389 C CA . SER A 1 175 ? -11.073 -0.327 4.753 1.00 90.44 175 SER A CA 1
ATOM 1390 C C . SER A 1 175 ? -12.465 -0.960 4.709 1.00 90.44 175 SER A C 1
ATOM 1392 O O . SER A 1 175 ? -12.621 -2.187 4.656 1.00 90.44 175 SER A O 1
ATOM 1394 N N . GLU A 1 176 ? -13.488 -0.112 4.741 1.00 86.88 176 GLU A N 1
ATOM 1395 C CA . GLU A 1 176 ? -14.890 -0.511 4.624 1.00 86.88 176 GLU A CA 1
ATOM 1396 C C . GLU A 1 176 ? -15.589 0.391 3.596 1.00 86.88 176 GLU A C 1
ATOM 1398 O O . GLU A 1 176 ? -15.534 1.613 3.739 1.00 86.88 176 GLU A O 1
ATOM 1403 N N . PRO A 1 177 ? -16.250 -0.166 2.568 1.00 88.31 177 PRO A N 1
ATOM 1404 C CA . PRO A 1 177 ? -16.271 -1.577 2.169 1.00 88.31 177 PRO A CA 1
ATOM 1405 C C . PRO A 1 177 ? -14.887 -2.125 1.773 1.00 88.31 177 PRO A C 1
ATOM 1407 O O . PRO A 1 177 ? -13.913 -1.378 1.684 1.00 88.31 177 PRO A O 1
ATOM 1410 N N . MET A 1 178 ? -14.781 -3.450 1.610 1.00 89.75 178 MET A N 1
ATOM 1411 C CA . MET A 1 178 ? -13.520 -4.081 1.201 1.00 89.75 178 MET A CA 1
ATOM 1412 C C . MET A 1 178 ? -13.088 -3.506 -0.152 1.00 89.75 178 MET A C 1
ATOM 1414 O O . MET A 1 178 ? -13.912 -3.476 -1.066 1.00 89.75 178 MET A O 1
ATOM 1418 N N . PRO A 1 179 ? -11.832 -3.061 -0.296 1.00 90.94 179 PRO A N 1
ATOM 1419 C CA . PRO A 1 179 ? -11.398 -2.466 -1.538 1.00 90.94 179 PRO A CA 1
ATOM 1420 C C . PRO A 1 179 ? -11.060 -3.543 -2.572 1.00 90.94 179 PRO A C 1
ATOM 1422 O O . PRO A 1 179 ? -10.599 -4.636 -2.231 1.00 90.94 179 PRO A O 1
ATOM 1425 N N . GLU A 1 180 ? -11.223 -3.208 -3.844 1.00 89.94 180 GLU A N 1
ATOM 1426 C CA . GLU A 1 180 ? -10.798 -4.046 -4.960 1.00 89.94 180 GLU A CA 1
ATOM 1427 C C . GLU A 1 180 ? -9.295 -3.904 -5.183 1.00 89.94 180 GLU A C 1
ATOM 1429 O O . GLU A 1 180 ? -8.732 -2.812 -5.083 1.00 89.94 180 GLU A O 1
ATOM 1434 N N . VAL A 1 181 ? -8.621 -5.006 -5.508 1.00 91.69 181 VAL A N 1
ATOM 1435 C CA . VAL A 1 181 ? -7.166 -5.035 -5.689 1.00 91.69 181 VAL A CA 1
ATOM 1436 C C . VAL A 1 181 ? -6.840 -5.503 -7.099 1.00 91.69 181 VAL A C 1
ATOM 1438 O O . VAL A 1 181 ? -7.256 -6.582 -7.507 1.00 91.69 181 VAL A O 1
ATOM 1441 N N . ILE A 1 182 ? -6.043 -4.718 -7.823 1.00 91.81 182 ILE A N 1
ATOM 1442 C CA . ILE A 1 182 ? -5.480 -5.086 -9.125 1.00 91.81 182 ILE A CA 1
ATOM 1443 C C . ILE A 1 182 ? -3.961 -5.262 -8.976 1.00 91.81 182 ILE A C 1
ATOM 1445 O O . ILE A 1 182 ? -3.257 -4.280 -8.694 1.00 91.81 182 ILE A O 1
ATOM 1449 N N . PRO A 1 183 ? -3.429 -6.486 -9.149 1.00 93.00 183 PRO A N 1
ATOM 1450 C CA . PRO A 1 183 ? -2.003 -6.757 -9.074 1.00 93.00 183 PRO A CA 1
ATOM 1451 C C . PRO A 1 183 ? -1.302 -6.268 -10.345 1.00 93.00 183 PRO A C 1
ATOM 1453 O O . PRO A 1 183 ? -1.777 -6.471 -11.462 1.00 93.00 183 PRO A O 1
ATOM 1456 N N . ILE A 1 184 ? -0.145 -5.634 -10.176 1.00 87.25 184 ILE A N 1
ATOM 1457 C CA . ILE A 1 184 ? 0.642 -5.070 -11.273 1.00 87.25 184 ILE A CA 1
ATOM 1458 C C . ILE A 1 184 ? 2.079 -5.573 -11.160 1.00 87.25 184 ILE A C 1
ATOM 1460 O O . ILE A 1 184 ? 2.711 -5.491 -10.102 1.00 87.25 184 ILE A O 1
ATOM 1464 N N . PHE A 1 185 ? 2.615 -6.059 -12.275 1.00 88.62 185 PHE A N 1
ATOM 1465 C CA . PHE A 1 185 ? 4.020 -6.424 -12.396 1.00 88.62 185 PHE A CA 1
ATOM 1466 C C . PHE A 1 185 ? 4.717 -5.514 -13.407 1.00 88.62 185 PHE A C 1
ATOM 1468 O O . PHE A 1 185 ? 4.250 -5.352 -14.535 1.00 88.62 185 PHE A O 1
ATOM 1475 N N . ILE A 1 186 ? 5.840 -4.924 -12.993 1.00 82.94 186 ILE A N 1
ATOM 1476 C CA . ILE A 1 186 ? 6.602 -3.954 -13.780 1.00 82.94 186 ILE A CA 1
ATOM 1477 C C . ILE A 1 186 ? 8.025 -4.468 -13.974 1.00 82.94 186 ILE A C 1
ATOM 1479 O O . ILE A 1 186 ? 8.727 -4.824 -13.020 1.00 82.94 186 ILE A O 1
ATOM 1483 N N . ASP A 1 187 ? 8.463 -4.458 -15.224 1.00 82.75 187 ASP A N 1
ATOM 1484 C CA . ASP A 1 187 ? 9.768 -4.918 -15.665 1.00 82.75 187 ASP A CA 1
ATOM 1485 C C . ASP A 1 187 ? 10.400 -3.925 -16.651 1.00 82.75 187 ASP A C 1
ATOM 1487 O O . ASP A 1 187 ? 9.709 -3.306 -17.452 1.00 82.75 187 ASP A O 1
ATOM 1491 N N . GLY A 1 188 ? 11.722 -3.779 -16.602 1.00 73.25 188 GLY A N 1
ATOM 1492 C CA . GLY A 1 188 ? 12.499 -2.917 -17.497 1.00 73.25 188 GLY A CA 1
ATOM 1493 C C . GLY A 1 188 ? 12.991 -1.629 -16.837 1.00 73.25 188 GLY A C 1
ATOM 1494 O O . GLY A 1 188 ? 13.917 -0.996 -17.341 1.00 73.25 188 GLY A O 1
ATOM 1495 N N . ASN A 1 189 ? 12.478 -1.277 -15.655 1.00 72.25 189 ASN A N 1
ATOM 1496 C CA . ASN A 1 189 ? 12.941 -0.101 -14.906 1.00 72.25 189 ASN A CA 1
ATOM 1497 C C . ASN A 1 189 ? 14.430 -0.189 -14.557 1.00 72.25 189 ASN A C 1
ATOM 1499 O O . ASN A 1 189 ? 15.138 0.812 -14.605 1.00 72.25 189 ASN A O 1
ATOM 1503 N N . GLN A 1 190 ? 14.922 -1.397 -14.284 1.00 71.19 190 GLN A N 1
ATOM 1504 C CA . GLN A 1 190 ? 16.338 -1.672 -14.056 1.00 71.19 190 GLN A CA 1
ATOM 1505 C C . GLN A 1 190 ? 17.216 -1.426 -15.294 1.00 71.19 190 GLN A C 1
ATOM 1507 O O . GLN A 1 190 ? 18.407 -1.174 -15.165 1.00 71.19 190 GLN A O 1
ATOM 1512 N N . GLU A 1 191 ? 16.655 -1.477 -16.503 1.00 71.56 191 GLU A N 1
ATOM 1513 C CA . GLU A 1 191 ? 17.403 -1.220 -17.738 1.00 71.56 191 GLU A CA 1
ATOM 1514 C C . GLU A 1 191 ? 17.476 0.279 -18.047 1.00 71.56 191 GLU A C 1
ATOM 1516 O O . GLU A 1 191 ? 18.484 0.756 -18.577 1.00 71.56 191 GLU A O 1
ATOM 1521 N N . VAL A 1 192 ? 16.416 1.012 -17.689 1.00 70.25 192 VAL A N 1
ATOM 1522 C CA . VAL A 1 192 ? 16.297 2.469 -17.843 1.00 70.25 192 VAL A CA 1
ATOM 1523 C C . VAL A 1 192 ? 17.102 3.198 -16.763 1.00 70.25 192 VAL A C 1
ATOM 1525 O O . VAL A 1 192 ? 17.851 4.122 -17.072 1.00 70.25 192 VAL A O 1
ATOM 1528 N N . MET A 1 193 ? 16.975 2.762 -15.507 1.00 69.19 193 MET A N 1
ATOM 1529 C CA . MET A 1 193 ? 17.555 3.379 -14.308 1.00 69.19 193 MET A CA 1
ATOM 1530 C C . MET A 1 193 ? 18.280 2.333 -13.446 1.00 69.19 193 MET A C 1
ATOM 1532 O O . MET A 1 193 ? 17.899 2.078 -12.304 1.00 69.19 193 MET A O 1
ATOM 1536 N N . ALA A 1 194 ? 19.338 1.724 -13.987 1.00 68.38 194 ALA A N 1
ATOM 1537 C CA . ALA A 1 194 ? 20.131 0.706 -13.287 1.00 68.38 194 ALA A CA 1
ATOM 1538 C C . ALA A 1 194 ? 20.753 1.240 -11.981 1.00 68.38 194 ALA A C 1
ATOM 1540 O O . ALA A 1 194 ? 21.219 2.380 -11.948 1.00 68.38 194 ALA A O 1
ATOM 1541 N N . GLU A 1 195 ? 20.757 0.445 -10.910 1.00 65.06 195 GLU A N 1
ATOM 1542 C CA . GLU A 1 195 ? 21.358 0.806 -9.611 1.00 65.06 195 GLU A CA 1
ATOM 1543 C C . GLU A 1 195 ? 22.882 1.001 -9.681 1.00 65.06 195 GLU A C 1
ATOM 1545 O O . GLU A 1 195 ? 23.436 1.799 -8.931 1.00 65.06 195 GLU A O 1
ATOM 1550 N N . ASP A 1 196 ? 23.564 0.317 -10.599 1.00 67.25 196 ASP A N 1
ATOM 1551 C CA . ASP A 1 196 ? 25.023 0.330 -10.767 1.00 67.25 196 ASP A CA 1
ATOM 1552 C C . ASP A 1 196 ? 25.533 1.423 -11.728 1.00 67.25 196 ASP A C 1
ATOM 1554 O O . ASP A 1 196 ? 26.675 1.382 -12.195 1.00 67.25 196 ASP A O 1
ATOM 1558 N N . ARG A 1 197 ? 24.693 2.409 -12.062 1.00 67.69 197 ARG A N 1
ATOM 1559 C CA . ARG A 1 197 ? 25.017 3.420 -13.077 1.00 67.69 197 ARG A CA 1
ATOM 1560 C C . ARG A 1 197 ? 26.060 4.441 -12.605 1.00 67.69 197 ARG A C 1
ATOM 1562 O O . ARG A 1 197 ? 26.050 4.897 -11.467 1.00 67.69 197 ARG A O 1
ATOM 1569 N N . GLY A 1 198 ? 26.934 4.837 -13.534 1.00 65.31 198 GLY A N 1
ATOM 1570 C CA . GLY A 1 198 ? 27.869 5.954 -13.369 1.00 65.31 198 GLY A CA 1
ATOM 1571 C C . GLY A 1 198 ? 27.241 7.321 -13.673 1.00 65.31 198 GLY A C 1
ATOM 1572 O O . GLY A 1 198 ? 26.054 7.433 -13.975 1.00 65.31 198 GLY A O 1
ATOM 1573 N N . PHE A 1 199 ? 28.057 8.375 -13.616 1.00 59.81 199 PHE A N 1
ATOM 1574 C CA . PHE A 1 199 ? 27.632 9.748 -13.904 1.00 59.81 199 PHE A CA 1
ATOM 1575 C C . PHE A 1 199 ? 27.237 9.945 -15.390 1.00 59.81 199 PHE A C 1
ATOM 1577 O O . PHE A 1 199 ? 27.990 9.490 -16.256 1.00 59.81 199 PHE A O 1
ATOM 1584 N N . PRO A 1 200 ? 26.134 10.664 -15.714 1.00 59.50 200 PRO A N 1
ATOM 1585 C CA . PRO A 1 200 ? 25.188 11.318 -14.802 1.00 59.50 200 PRO A CA 1
ATOM 1586 C C . PRO A 1 200 ? 24.110 10.362 -14.257 1.00 59.50 200 PRO A C 1
ATOM 1588 O O . PRO A 1 200 ? 23.319 9.790 -15.002 1.00 59.50 200 PRO A O 1
ATOM 1591 N N . GLU A 1 201 ? 24.023 10.258 -12.929 1.00 62.97 201 GLU A N 1
ATOM 1592 C CA . GLU A 1 201 ? 23.148 9.303 -12.226 1.00 62.97 201 GLU A CA 1
ATOM 1593 C C . GLU A 1 201 ? 21.649 9.669 -12.290 1.00 62.97 201 GLU A C 1
ATOM 1595 O O . GLU A 1 201 ? 20.786 8.840 -12.008 1.00 62.97 201 GLU A O 1
ATOM 1600 N N . PHE A 1 202 ? 21.302 10.900 -12.666 1.00 66.12 202 PHE A N 1
ATOM 1601 C CA . PHE A 1 202 ? 19.911 11.364 -12.702 1.00 66.12 202 PHE A CA 1
ATOM 1602 C C . PHE A 1 202 ? 19.206 11.115 -14.045 1.00 66.12 202 PHE A C 1
ATOM 1604 O O . PHE A 1 202 ? 17.991 11.284 -14.124 1.00 66.12 202 PHE A O 1
ATOM 1611 N N . LEU A 1 203 ? 19.943 10.751 -15.101 1.00 66.56 203 LEU A N 1
ATOM 1612 C CA . LEU A 1 203 ? 19.396 10.692 -16.455 1.00 66.56 203 LEU A CA 1
ATOM 1613 C C . LEU A 1 203 ? 18.968 9.259 -16.833 1.00 66.56 203 LEU A C 1
ATOM 1615 O O . LEU A 1 203 ? 19.808 8.355 -16.809 1.00 66.56 203 LEU A O 1
ATOM 1619 N N . PRO A 1 204 ? 17.701 9.031 -17.230 1.00 67.56 204 PRO A N 1
ATOM 1620 C CA . PRO A 1 204 ? 17.252 7.721 -17.690 1.00 67.56 204 PRO A CA 1
ATOM 1621 C C . PRO A 1 204 ? 17.885 7.347 -19.034 1.00 67.56 204 PRO A C 1
ATOM 1623 O O . PRO A 1 204 ? 18.016 8.177 -19.937 1.00 67.56 204 PRO A O 1
ATOM 1626 N N . ARG A 1 205 ? 18.250 6.068 -19.195 1.00 73.19 205 ARG A N 1
ATOM 1627 C CA . ARG A 1 205 ? 18.756 5.538 -20.470 1.00 73.19 205 ARG A CA 1
ATOM 1628 C C . ARG A 1 205 ? 17.623 5.474 -21.495 1.00 73.19 205 ARG A C 1
ATOM 1630 O O . ARG A 1 205 ? 16.618 4.799 -21.280 1.00 73.19 205 ARG A O 1
ATOM 1637 N N . ALA A 1 206 ? 17.812 6.141 -22.630 1.00 74.94 206 ALA A N 1
ATOM 1638 C CA . ALA A 1 206 ? 16.868 6.109 -23.742 1.00 74.94 206 ALA A CA 1
ATOM 1639 C C . ALA A 1 206 ? 16.923 4.773 -24.513 1.00 74.94 206 ALA A C 1
ATOM 1641 O O . ALA A 1 206 ? 17.934 4.068 -24.499 1.00 74.94 206 ALA A O 1
ATOM 1642 N N . GLY A 1 207 ? 15.832 4.434 -25.209 1.00 73.81 207 GLY A N 1
ATOM 1643 C CA . GLY A 1 207 ? 15.760 3.257 -26.088 1.00 73.81 207 GLY A CA 1
ATOM 1644 C C . GLY A 1 207 ? 15.660 1.907 -25.367 1.00 73.81 207 GLY A C 1
ATOM 1645 O O . GLY A 1 207 ? 15.938 0.873 -25.968 1.00 73.81 207 GLY A O 1
ATOM 1646 N N . LYS A 1 208 ? 15.299 1.902 -24.079 1.00 77.56 208 LYS A N 1
ATOM 1647 C CA . LYS A 1 208 ? 15.039 0.686 -23.294 1.00 77.56 208 LYS A CA 1
ATOM 1648 C C . LYS A 1 208 ? 13.540 0.417 -23.199 1.00 77.56 208 LYS A C 1
ATOM 1650 O O . LYS A 1 208 ? 12.738 1.347 -23.237 1.00 77.56 208 LYS A O 1
ATOM 1655 N N . HIS A 1 209 ? 13.168 -0.856 -23.089 1.00 77.19 209 HIS A N 1
ATOM 1656 C CA . HIS A 1 209 ? 11.770 -1.274 -23.069 1.00 77.19 209 HIS A CA 1
ATOM 1657 C C . HIS A 1 209 ? 11.285 -1.481 -21.634 1.00 77.19 209 HIS A C 1
ATOM 1659 O O . HIS A 1 209 ? 11.868 -2.262 -20.888 1.00 77.19 209 HIS A O 1
ATOM 1665 N N . ILE A 1 210 ? 10.184 -0.818 -21.280 1.00 77.38 210 ILE A N 1
ATOM 1666 C CA . ILE A 1 210 ? 9.449 -1.064 -20.037 1.00 77.38 210 ILE A CA 1
ATOM 1667 C C . ILE A 1 210 ? 8.230 -1.922 -20.380 1.00 77.38 210 ILE A C 1
ATOM 1669 O O . ILE A 1 210 ? 7.471 -1.596 -21.293 1.00 77.38 210 ILE A O 1
ATOM 1673 N N . LYS A 1 211 ? 8.043 -3.021 -19.651 1.00 80.69 211 LYS A N 1
ATOM 1674 C CA . LYS A 1 211 ? 6.860 -3.880 -19.715 1.00 80.69 211 LYS A CA 1
ATOM 1675 C C . LYS A 1 211 ? 6.070 -3.733 -18.426 1.00 80.69 211 LYS A C 1
ATOM 1677 O O . LYS A 1 211 ? 6.609 -3.913 -17.337 1.00 80.69 211 LYS A O 1
ATOM 1682 N N . ILE A 1 212 ? 4.782 -3.451 -18.562 1.00 83.12 212 ILE A N 1
ATOM 1683 C CA . ILE A 1 212 ? 3.845 -3.376 -17.443 1.00 83.12 212 ILE A CA 1
ATOM 1684 C C . ILE A 1 212 ? 2.718 -4.348 -17.738 1.00 83.12 212 ILE A C 1
ATOM 1686 O O . ILE A 1 212 ? 2.110 -4.287 -18.805 1.00 83.12 212 ILE A O 1
ATOM 1690 N N . ALA A 1 213 ? 2.462 -5.243 -16.796 1.00 84.12 213 ALA A N 1
ATOM 1691 C CA . ALA A 1 213 ? 1.369 -6.191 -16.865 1.00 84.12 213 ALA A CA 1
ATOM 1692 C C . ALA A 1 213 ? 0.398 -5.951 -15.719 1.00 84.12 213 ALA A C 1
ATOM 1694 O O . ALA A 1 213 ? 0.805 -5.795 -14.566 1.00 84.12 213 ALA A O 1
ATOM 1695 N N . PHE A 1 214 ? -0.881 -5.950 -16.066 1.00 87.62 214 PHE A N 1
ATOM 1696 C CA . PHE A 1 214 ? -1.995 -5.863 -15.139 1.00 87.62 214 PHE A CA 1
ATOM 1697 C C . PHE A 1 214 ? -2.620 -7.249 -15.050 1.00 87.62 214 PHE A C 1
ATOM 1699 O O . PHE A 1 214 ? -2.853 -7.881 -16.080 1.00 87.62 214 PHE A O 1
ATOM 1706 N N . GLY A 1 215 ? -2.832 -7.736 -13.833 1.00 87.88 215 GLY A N 1
ATOM 1707 C CA . GLY A 1 215 ? -3.681 -8.899 -13.621 1.00 87.88 215 GLY A CA 1
ATOM 1708 C C . GLY A 1 215 ? -5.153 -8.521 -13.603 1.00 87.88 215 GLY A C 1
ATOM 1709 O O . GLY A 1 215 ? -5.508 -7.340 -13.617 1.00 87.88 215 GLY A O 1
ATOM 1710 N N . ASP A 1 216 ? -5.992 -9.544 -13.519 1.00 90.44 216 ASP A N 1
ATOM 1711 C CA . ASP A 1 216 ? -7.419 -9.373 -13.285 1.00 90.44 216 ASP A CA 1
ATOM 1712 C C . ASP A 1 216 ? -7.682 -8.836 -11.870 1.00 90.44 216 ASP A C 1
ATOM 1714 O O . ASP A 1 216 ? -6.834 -8.935 -10.974 1.00 90.44 216 ASP A O 1
ATOM 1718 N N . ILE A 1 217 ? -8.872 -8.263 -11.672 1.00 91.25 217 ILE A N 1
ATOM 1719 C CA . ILE A 1 217 ? -9.339 -7.859 -10.343 1.00 91.25 217 ILE A CA 1
ATOM 1720 C C . ILE A 1 217 ? -9.351 -9.098 -9.445 1.00 91.25 217 ILE A C 1
ATOM 1722 O O . ILE A 1 217 ? -9.903 -10.140 -9.803 1.00 91.25 217 ILE A O 1
ATOM 1726 N N . VAL A 1 218 ? -8.721 -8.987 -8.277 1.00 92.00 218 VAL A N 1
ATOM 1727 C CA . VAL A 1 218 ? -8.709 -10.064 -7.289 1.00 92.00 218 VAL A CA 1
ATOM 1728 C C . VAL A 1 218 ? -10.119 -10.235 -6.742 1.00 92.00 218 VAL A C 1
ATOM 1730 O O . VAL A 1 218 ? -10.696 -9.282 -6.219 1.00 92.00 218 VAL A O 1
ATOM 1733 N N . ASP A 1 219 ? -10.641 -11.459 -6.801 1.00 92.56 219 ASP A N 1
ATOM 1734 C CA . ASP A 1 219 ? -11.864 -11.831 -6.094 1.00 92.56 219 ASP A CA 1
ATOM 1735 C C . ASP A 1 219 ? -11.621 -11.735 -4.580 1.00 92.56 219 ASP A C 1
ATOM 1737 O O . ASP A 1 219 ? -11.043 -12.620 -3.943 1.00 92.56 219 ASP A O 1
ATOM 1741 N N . GLY A 1 220 ? -11.997 -10.589 -4.014 1.00 90.56 220 GLY A N 1
ATOM 1742 C CA . GLY A 1 220 ? -11.684 -10.253 -2.634 1.00 90.56 220 GLY A CA 1
ATOM 1743 C C . GLY A 1 220 ? -12.349 -11.188 -1.629 1.00 90.56 220 GLY A C 1
ATOM 1744 O O . GLY A 1 220 ? -11.771 -11.435 -0.573 1.00 90.56 220 GLY A O 1
ATOM 1745 N N . GLU A 1 221 ? -13.518 -11.746 -1.947 1.00 92.12 221 GLU A N 1
ATOM 1746 C CA . GLU A 1 221 ? -14.229 -12.639 -1.033 1.00 92.12 221 GLU A CA 1
ATOM 1747 C C . GLU A 1 221 ? -13.510 -13.986 -0.933 1.00 92.12 221 GLU A C 1
ATOM 1749 O O . GLU A 1 221 ? -13.170 -14.431 0.164 1.00 92.12 221 GLU A O 1
ATOM 1754 N N . SER A 1 222 ? -13.160 -14.596 -2.070 1.00 94.75 222 SER A N 1
ATOM 1755 C CA . SER A 1 222 ? -12.428 -15.866 -2.049 1.00 94.75 222 SER A CA 1
ATOM 1756 C C . SER A 1 222 ? -10.998 -15.723 -1.520 1.00 94.75 222 SER A C 1
ATOM 1758 O O . SER A 1 222 ? -10.496 -16.618 -0.834 1.00 94.75 222 SER A O 1
ATOM 1760 N N . VAL A 1 223 ? -10.327 -14.599 -1.795 1.00 95.56 223 VAL A N 1
ATOM 1761 C CA . VAL A 1 223 ? -8.923 -14.404 -1.407 1.00 95.56 223 VAL A CA 1
ATOM 1762 C C . VAL A 1 223 ? -8.771 -13.824 -0.001 1.00 95.56 223 VAL A C 1
ATOM 1764 O O . VAL A 1 223 ? -7.828 -14.202 0.699 1.00 95.56 223 VAL A O 1
ATOM 1767 N N . PHE A 1 224 ? -9.660 -12.942 0.458 1.00 96.75 224 PHE A N 1
ATOM 1768 C CA . PHE A 1 224 ? -9.511 -12.227 1.733 1.00 96.75 224 PHE A CA 1
ATOM 1769 C C . PHE A 1 224 ? -10.701 -12.362 2.692 1.00 96.75 224 PHE A C 1
ATOM 1771 O O . PHE A 1 224 ? -10.519 -12.029 3.863 1.00 96.75 224 PHE A O 1
ATOM 1778 N N . GLY A 1 225 ? -11.861 -12.873 2.261 1.00 94.62 225 GLY A N 1
ATOM 1779 C CA . GLY A 1 225 ? -13.105 -12.909 3.048 1.00 94.62 225 GLY A CA 1
ATOM 1780 C C . GLY A 1 225 ? -12.929 -13.513 4.443 1.00 94.62 225 GLY A C 1
ATOM 1781 O O . GLY A 1 225 ? -13.116 -12.828 5.446 1.00 94.62 225 GLY A O 1
ATOM 1782 N N . GLU A 1 226 ? -12.410 -14.743 4.529 1.00 97.00 226 GLU A N 1
ATOM 1783 C CA . GLU A 1 226 ? -12.155 -15.429 5.811 1.00 97.00 226 GLU A CA 1
ATOM 1784 C C . GLU A 1 226 ? -11.237 -14.620 6.754 1.00 97.00 226 GLU A C 1
ATOM 1786 O O . GLU A 1 226 ? -11.475 -14.516 7.960 1.00 97.00 226 GLU A O 1
ATOM 1791 N N . LEU A 1 227 ? -10.173 -14.022 6.209 1.00 97.56 227 LEU A N 1
ATOM 1792 C CA . LEU A 1 227 ? -9.211 -13.231 6.983 1.00 97.56 227 LEU A CA 1
ATOM 1793 C C . LEU A 1 227 ? -9.838 -11.928 7.476 1.00 97.56 227 LEU A C 1
ATOM 1795 O O . LEU A 1 227 ? -9.565 -11.490 8.597 1.00 97.56 227 LEU A O 1
ATOM 1799 N N . ARG A 1 228 ? -10.691 -11.325 6.647 1.00 95.38 228 ARG A N 1
ATOM 1800 C CA . ARG A 1 228 ? -11.432 -10.112 6.973 1.00 95.38 228 ARG A CA 1
ATOM 1801 C C . ARG A 1 228 ? -12.486 -10.387 8.040 1.00 95.38 228 ARG A C 1
ATOM 1803 O O . ARG A 1 228 ? -12.618 -9.589 8.962 1.00 95.38 228 ARG A O 1
ATOM 1810 N N . ASP A 1 229 ? -13.155 -11.533 7.994 1.00 96.56 229 ASP A N 1
ATOM 1811 C CA . ASP A 1 229 ? -14.098 -11.959 9.029 1.00 96.56 229 ASP A CA 1
ATOM 1812 C C . ASP A 1 229 ? -13.412 -12.190 10.374 1.00 96.56 229 ASP A C 1
ATOM 1814 O O . ASP A 1 229 ? -13.892 -11.725 11.411 1.00 96.56 229 ASP A O 1
ATOM 1818 N N . ARG A 1 230 ? -12.256 -12.864 10.375 1.00 96.88 230 ARG A N 1
ATOM 1819 C CA . ARG A 1 230 ? -11.432 -13.024 11.584 1.00 96.88 230 ARG A CA 1
ATOM 1820 C C . ARG A 1 230 ? -11.002 -11.673 12.148 1.00 96.88 230 ARG A C 1
ATOM 1822 O O . ARG A 1 230 ? -11.139 -11.435 13.346 1.00 96.88 230 ARG A O 1
ATOM 1829 N N . TRP A 1 231 ? -10.555 -10.760 11.287 1.00 95.69 231 TRP A N 1
ATOM 1830 C CA . TRP A 1 231 ? -10.206 -9.397 11.685 1.00 95.69 231 TRP A CA 1
ATOM 1831 C C . TRP A 1 231 ? -11.399 -8.639 12.282 1.00 95.69 231 TRP A C 1
ATOM 1833 O O . TRP A 1 231 ? -11.279 -8.046 13.353 1.00 95.69 231 TRP A O 1
ATOM 1843 N N . LYS A 1 232 ? -12.576 -8.707 11.651 1.00 94.12 232 LYS A N 1
ATOM 1844 C CA . LYS A 1 232 ? -13.807 -8.082 12.157 1.00 94.12 232 LYS A CA 1
ATOM 1845 C C . LYS A 1 232 ? -14.203 -8.626 13.530 1.00 94.12 232 LYS A C 1
ATOM 1847 O O . LYS A 1 232 ? -14.557 -7.838 14.406 1.00 94.12 232 LYS A O 1
ATOM 1852 N N . LYS A 1 233 ? -14.082 -9.939 13.750 1.00 95.62 233 LYS A N 1
ATOM 1853 C CA . LYS A 1 233 ? -14.313 -10.568 15.063 1.00 95.62 233 LYS A CA 1
ATOM 1854 C C . LYS A 1 233 ? -13.331 -10.061 16.119 1.00 95.62 233 LYS A C 1
ATOM 1856 O O . LYS A 1 233 ? -13.763 -9.706 17.209 1.00 95.62 233 LYS A O 1
ATOM 1861 N N . LEU A 1 234 ? -12.041 -9.954 15.794 1.00 94.06 234 LEU A N 1
ATOM 1862 C CA . LEU A 1 234 ? -11.039 -9.387 16.705 1.00 94.06 234 LEU A CA 1
ATOM 1863 C C . LEU A 1 234 ? -11.373 -7.950 17.114 1.00 94.06 234 LEU A C 1
ATOM 1865 O O . LEU A 1 234 ? -11.352 -7.619 18.299 1.00 94.06 234 LEU A O 1
ATOM 1869 N N . VAL A 1 235 ? -11.720 -7.106 16.139 1.00 91.50 235 VAL A N 1
ATOM 1870 C CA . VAL A 1 235 ? -12.114 -5.715 16.392 1.00 91.50 235 VAL A CA 1
ATOM 1871 C C . VAL A 1 235 ? -13.368 -5.655 17.269 1.00 91.50 235 VAL A C 1
ATOM 1873 O O . VAL A 1 235 ? -13.432 -4.844 18.192 1.00 91.50 235 VAL A O 1
ATOM 1876 N N . GLN A 1 236 ? -14.357 -6.513 17.013 1.00 90.88 236 GLN A N 1
ATOM 1877 C CA . GLN A 1 236 ? -15.598 -6.557 17.784 1.00 90.88 236 GLN A CA 1
ATOM 1878 C C . GLN A 1 236 ? -15.365 -6.994 19.235 1.00 90.88 236 GLN A C 1
ATOM 1880 O O . GLN A 1 236 ? -15.798 -6.298 20.152 1.00 90.88 236 GLN A O 1
ATOM 1885 N N . ASN A 1 237 ? -14.618 -8.080 19.445 1.00 91.62 237 ASN A N 1
ATOM 1886 C CA . ASN A 1 237 ? -14.268 -8.571 20.778 1.00 91.62 237 ASN A CA 1
ATOM 1887 C C . ASN A 1 237 ? -13.556 -7.486 21.591 1.00 91.62 237 ASN A C 1
ATOM 1889 O O . ASN A 1 237 ? -13.831 -7.291 22.772 1.00 91.62 237 ASN A O 1
ATOM 1893 N N . GLN A 1 238 ? -12.665 -6.725 20.953 1.00 88.50 238 GLN A N 1
ATOM 1894 C CA . GLN A 1 238 ? -11.993 -5.639 21.644 1.00 88.50 238 GLN A CA 1
ATOM 1895 C C . GLN A 1 238 ? -12.926 -4.479 22.004 1.00 88.50 238 GLN A C 1
ATOM 1897 O O . GLN A 1 238 ? -12.822 -3.929 23.102 1.00 88.50 238 GLN A O 1
ATOM 1902 N N . LYS A 1 239 ? -13.842 -4.098 21.108 1.00 86.44 239 LYS A N 1
ATOM 1903 C CA . LYS A 1 239 ? -14.852 -3.076 21.416 1.00 86.44 239 LYS A CA 1
ATOM 1904 C C . LYS A 1 239 ? -15.705 -3.482 22.617 1.00 86.44 239 LYS A C 1
ATOM 1906 O O . LYS A 1 239 ? -16.033 -2.633 23.442 1.00 86.44 239 LYS A O 1
ATOM 1911 N N . GLU A 1 240 ? -16.040 -4.763 22.731 1.00 88.31 240 GLU A N 1
ATOM 1912 C CA . GLU A 1 240 ? -16.785 -5.307 23.868 1.00 88.31 240 GLU A CA 1
ATOM 1913 C C . GLU A 1 240 ? -15.979 -5.236 25.168 1.00 88.31 240 GLU A C 1
ATOM 1915 O O . GLU A 1 240 ? -16.477 -4.679 26.144 1.00 88.31 240 GLU A O 1
ATOM 1920 N N . LEU A 1 241 ? -14.712 -5.662 25.157 1.00 87.12 241 LEU A N 1
ATOM 1921 C CA . LEU A 1 241 ? -13.821 -5.574 26.323 1.00 87.12 241 LEU A CA 1
ATOM 1922 C C . LEU A 1 241 ? -13.643 -4.135 26.831 1.00 87.12 241 LEU A C 1
ATOM 1924 O O . LEU A 1 241 ? -13.628 -3.888 28.036 1.00 87.12 241 LEU A O 1
ATOM 1928 N N . LEU A 1 242 ? -13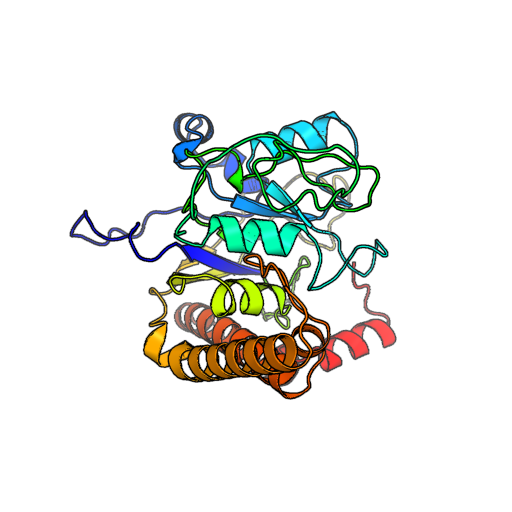.515 -3.167 25.923 1.00 83.12 242 LEU A N 1
ATOM 1929 C CA . LEU A 1 242 ? -13.385 -1.753 26.290 1.00 83.12 242 LEU A CA 1
ATOM 1930 C C . LEU A 1 242 ? -14.692 -1.196 26.866 1.00 83.12 242 LEU A C 1
ATOM 1932 O O . LEU A 1 242 ? -14.672 -0.437 27.836 1.00 83.12 242 LEU A O 1
ATOM 1936 N N . ARG A 1 243 ? -15.837 -1.632 26.324 1.00 84.19 243 ARG A N 1
ATOM 1937 C CA . ARG A 1 243 ? -17.160 -1.282 26.856 1.00 84.19 243 ARG A CA 1
ATOM 1938 C C . ARG A 1 243 ? -17.362 -1.832 28.267 1.00 84.19 243 ARG A C 1
ATOM 1940 O O . ARG A 1 243 ? -17.902 -1.124 29.112 1.00 84.19 243 ARG A O 1
ATOM 1947 N N . GLU A 1 244 ? -16.913 -3.056 28.531 1.00 86.31 244 GLU A N 1
ATOM 1948 C CA . GLU A 1 244 ? -16.956 -3.673 29.864 1.00 86.31 244 GLU A CA 1
ATOM 1949 C C . GLU A 1 244 ? -16.073 -2.939 30.880 1.00 86.31 244 GLU A C 1
ATOM 1951 O O . GLU A 1 244 ? -16.456 -2.798 32.039 1.00 86.31 244 GLU A O 1
ATOM 1956 N N . ARG A 1 245 ? -14.930 -2.396 30.443 1.00 84.44 245 ARG A N 1
ATOM 1957 C CA . ARG A 1 245 ? -14.059 -1.543 31.272 1.00 84.44 245 ARG A CA 1
ATOM 1958 C C . ARG A 1 245 ? -14.614 -0.134 31.511 1.00 84.44 245 ARG A C 1
ATOM 1960 O O . ARG A 1 245 ? -14.022 0.628 32.269 1.00 84.44 245 ARG A O 1
ATOM 1967 N N . GLY A 1 246 ? -15.748 0.216 30.900 1.00 76.44 246 GLY A N 1
ATOM 1968 C CA . GLY A 1 246 ? -16.385 1.527 31.047 1.00 76.44 246 GLY A CA 1
ATOM 1969 C C . GLY A 1 246 ? -15.677 2.657 30.294 1.00 76.44 246 GLY A C 1
ATOM 1970 O O . GLY A 1 246 ? -15.994 3.828 30.508 1.00 76.44 246 GLY A O 1
ATOM 1971 N N . GLU A 1 247 ? -14.742 2.337 29.399 1.00 74.31 247 GLU A N 1
ATOM 1972 C CA . GLU A 1 247 ? -14.032 3.328 28.597 1.00 74.31 247 GLU A CA 1
ATOM 1973 C C . GLU A 1 247 ? -14.882 3.722 27.380 1.00 74.31 247 GLU A C 1
ATOM 1975 O O . GLU A 1 247 ? -15.231 2.897 26.531 1.00 74.31 247 GLU A O 1
ATOM 1980 N N . LYS A 1 248 ? -15.226 5.012 27.264 1.00 59.34 248 LYS A N 1
ATOM 1981 C CA . LYS A 1 248 ? -15.840 5.562 26.046 1.00 59.34 248 LYS A CA 1
ATOM 1982 C C . LYS A 1 248 ? -14.771 5.693 24.966 1.00 59.34 248 LYS A C 1
ATOM 1984 O O . LYS A 1 248 ? -14.204 6.766 24.779 1.00 59.34 248 LYS A O 1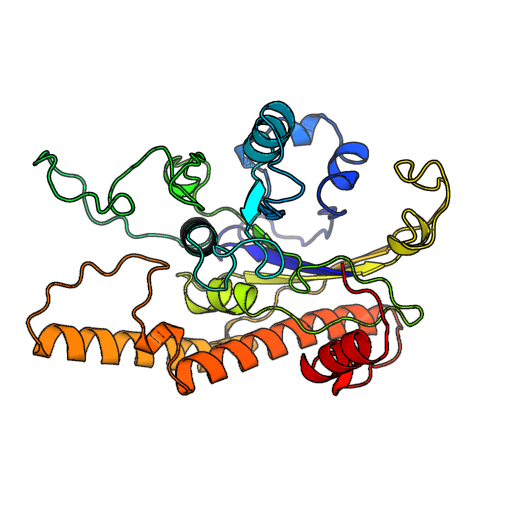
ATOM 1989 N N . VAL A 1 249 ? -14.500 4.612 24.248 1.00 61.09 249 VAL A N 1
ATOM 1990 C CA . VAL A 1 249 ? -13.540 4.655 23.144 1.00 61.09 249 VAL A CA 1
ATOM 1991 C C . VAL A 1 249 ? -14.234 5.174 21.893 1.00 61.09 249 VAL A C 1
ATOM 1993 O O . VAL A 1 249 ? -15.065 4.498 21.282 1.00 61.09 249 VAL A O 1
ATOM 1996 N N . LYS A 1 250 ? -13.898 6.408 21.514 1.00 64.19 250 LYS A N 1
ATOM 1997 C CA . LYS A 1 250 ? -14.218 6.954 20.198 1.00 64.19 250 LYS A CA 1
ATOM 1998 C C . LYS A 1 250 ? -13.309 6.255 19.187 1.00 64.19 250 LYS A C 1
ATOM 2000 O O . LYS A 1 250 ? -12.158 6.627 19.026 1.00 64.19 250 LYS A O 1
ATOM 2005 N N . TRP A 1 251 ? -13.802 5.170 18.593 1.00 67.50 251 TRP A N 1
ATOM 2006 C CA . TRP A 1 251 ? -13.003 4.346 17.688 1.00 67.50 251 TRP A CA 1
ATOM 2007 C C . TRP A 1 251 ? -13.061 4.886 16.264 1.00 67.50 251 TRP A C 1
ATOM 2009 O O . TRP A 1 251 ? -14.062 4.700 15.567 1.00 67.50 251 TRP A O 1
ATOM 2019 N N . GLU A 1 252 ? -11.989 5.532 15.820 1.00 71.81 252 GLU A N 1
ATOM 2020 C CA . GLU A 1 252 ? -11.920 6.092 14.475 1.00 71.81 252 GLU A CA 1
ATOM 2021 C C . GLU A 1 252 ? -11.382 5.107 13.444 1.00 71.81 252 GLU A C 1
ATOM 2023 O O . GLU A 1 252 ? -10.616 4.186 13.731 1.00 71.81 252 GLU A O 1
ATOM 2028 N N . LEU A 1 253 ? -11.784 5.311 12.191 1.00 78.12 253 LEU A N 1
ATOM 2029 C CA . LEU A 1 253 ? -11.340 4.476 11.088 1.00 78.12 253 LEU A CA 1
ATOM 2030 C C . LEU A 1 253 ? -9.827 4.638 10.852 1.00 78.12 253 LEU A C 1
ATOM 2032 O O . LEU A 1 253 ? -9.330 5.752 10.652 1.00 78.12 253 LEU A O 1
ATOM 2036 N N . GLY A 1 254 ? -9.113 3.511 10.841 1.00 77.31 254 GLY A N 1
ATOM 2037 C CA . GLY A 1 254 ? -7.656 3.445 10.704 1.00 77.31 254 GLY A CA 1
ATOM 2038 C C . GLY A 1 254 ? -6.885 3.615 12.018 1.00 77.31 254 GLY A C 1
ATOM 2039 O O . GLY A 1 254 ? -5.651 3.552 12.004 1.00 77.31 254 GLY A O 1
ATOM 2040 N N . GLU A 1 255 ? -7.575 3.821 13.141 1.00 82.00 255 GLU A N 1
ATOM 2041 C CA . GLU A 1 255 ? -6.977 3.795 14.474 1.00 82.00 255 GLU A CA 1
ATOM 2042 C C . GLU A 1 255 ? -7.132 2.418 15.110 1.00 82.00 255 GLU A C 1
ATOM 2044 O O . GLU A 1 255 ? -8.141 1.729 14.946 1.00 82.00 255 GLU A O 1
ATOM 2049 N N . LEU A 1 256 ? -6.077 2.002 15.808 1.00 85.06 256 LEU A N 1
ATOM 2050 C CA . LEU A 1 256 ? -5.958 0.679 16.400 1.00 85.06 256 LEU A CA 1
ATOM 2051 C C . LEU A 1 256 ? -5.449 0.803 17.833 1.00 85.06 256 LEU A C 1
ATOM 2053 O O . LEU A 1 256 ? -4.544 1.592 18.119 1.00 85.06 256 LEU A O 1
ATOM 2057 N N . SER A 1 257 ? -5.983 -0.042 18.701 1.00 86.75 257 SER A N 1
ATOM 2058 C CA . SER A 1 257 ? -5.424 -0.334 20.019 1.00 86.75 257 SER A CA 1
ATOM 2059 C C . SER A 1 257 ? -4.091 -1.082 19.924 1.00 86.75 257 SER A C 1
ATOM 2061 O O . SER A 1 257 ? -3.734 -1.629 18.877 1.00 86.75 257 SER A O 1
ATOM 2063 N N . ASP A 1 258 ? -3.394 -1.203 21.050 1.00 86.75 258 ASP A N 1
ATOM 2064 C CA . ASP A 1 258 ? -2.151 -1.971 21.113 1.00 86.75 258 ASP A CA 1
ATOM 2065 C C . ASP A 1 258 ? -2.364 -3.473 20.887 1.00 86.75 258 ASP A C 1
ATOM 2067 O O . ASP A 1 258 ? -1.564 -4.098 20.189 1.00 86.75 258 ASP A O 1
ATOM 2071 N N . ASP A 1 259 ? -3.484 -4.038 21.343 1.00 88.00 259 ASP A N 1
ATOM 2072 C CA . ASP A 1 259 ? -3.803 -5.449 21.090 1.00 88.00 259 ASP A CA 1
ATOM 2073 C C . ASP A 1 259 ? -4.025 -5.724 19.597 1.00 88.00 259 ASP A C 1
ATOM 2075 O O . ASP A 1 259 ? -3.518 -6.708 19.062 1.00 88.00 259 ASP A O 1
ATOM 2079 N N . LEU A 1 260 ? -4.713 -4.835 18.873 1.00 90.31 260 LEU A N 1
ATOM 2080 C CA . LEU A 1 260 ? -4.870 -4.989 17.423 1.00 90.31 260 LEU A CA 1
ATOM 2081 C C . LEU A 1 260 ? -3.580 -4.671 16.674 1.00 90.31 260 LEU A C 1
ATOM 2083 O O . LEU A 1 260 ? -3.360 -5.198 15.581 1.00 90.31 260 LEU A O 1
ATOM 2087 N N . LYS A 1 261 ? -2.703 -3.822 17.213 1.00 90.31 261 LYS A N 1
ATOM 2088 C CA . LYS A 1 261 ? -1.394 -3.546 16.611 1.00 90.31 261 LYS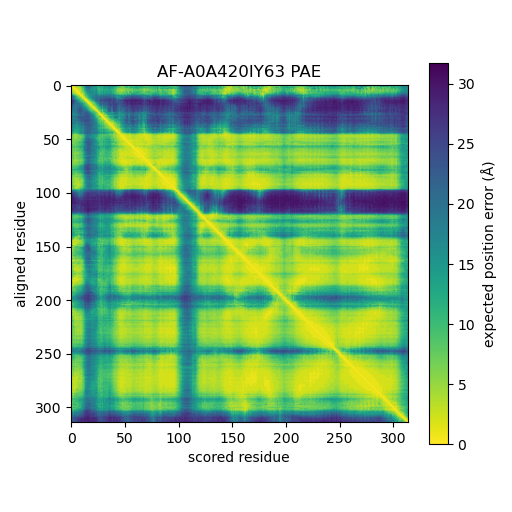 A CA 1
ATOM 2089 C C . LYS A 1 261 ? -0.459 -4.747 16.736 1.00 90.31 261 LYS A C 1
ATOM 2091 O O . LYS A 1 261 ? 0.105 -5.173 15.727 1.00 90.31 261 LYS A O 1
ATOM 2096 N N . PHE A 1 262 ? -0.322 -5.301 17.936 1.00 93.44 262 PHE A N 1
ATOM 2097 C CA . PHE A 1 262 ? 0.769 -6.214 18.289 1.00 93.44 262 PHE A CA 1
ATOM 2098 C C . PHE A 1 262 ? 0.319 -7.625 18.680 1.00 93.44 262 PHE A C 1
ATOM 2100 O O . PHE A 1 262 ? 1.167 -8.504 18.833 1.00 93.44 262 PHE A O 1
ATOM 2107 N N . GLY A 1 263 ? -0.987 -7.868 18.803 1.00 94.12 263 GLY A N 1
ATOM 2108 C CA . GLY A 1 263 ? -1.539 -9.183 19.106 1.00 94.12 263 GLY A CA 1
ATOM 2109 C C . GLY A 1 263 ? -1.111 -10.235 18.085 1.00 94.12 263 GLY A C 1
ATOM 2110 O O . GLY A 1 263 ? -1.064 -9.976 16.879 1.00 94.12 263 GLY A O 1
ATOM 2111 N N . SER A 1 264 ? -0.806 -11.440 18.567 1.00 95.12 264 SER A N 1
ATOM 2112 C CA . SER A 1 264 ? -0.305 -12.545 17.740 1.00 95.12 264 SER A CA 1
ATOM 2113 C C . SER A 1 264 ? -1.249 -12.880 16.587 1.00 95.12 264 SER A C 1
ATOM 2115 O O . SER A 1 264 ? -0.798 -13.001 15.448 1.00 95.12 264 SER A O 1
ATOM 2117 N N . GLU A 1 265 ? -2.553 -12.944 16.860 1.00 94.81 265 GLU A N 1
ATOM 2118 C CA . GLU A 1 265 ? -3.564 -13.230 15.842 1.00 94.81 265 GLU A CA 1
ATOM 2119 C C . GLU A 1 265 ? -3.662 -12.104 14.800 1.00 94.81 265 GLU A C 1
ATOM 2121 O O . GLU A 1 265 ? -3.657 -12.362 13.596 1.00 94.81 265 GLU A O 1
ATOM 2126 N N . ALA A 1 266 ? -3.652 -10.840 15.235 1.00 95.00 266 ALA A N 1
ATOM 2127 C CA . ALA A 1 266 ? -3.653 -9.690 14.331 1.00 95.00 266 ALA A CA 1
ATOM 2128 C C . ALA A 1 266 ? -2.417 -9.678 13.413 1.00 95.00 266 ALA A C 1
ATOM 2130 O O . ALA A 1 266 ? -2.510 -9.384 12.219 1.00 95.00 266 ALA A O 1
ATOM 2131 N N . VAL A 1 267 ? -1.245 -10.015 13.955 1.00 95.31 267 VAL A N 1
ATOM 2132 C CA . VAL A 1 267 ? 0.005 -10.128 13.193 1.00 95.31 267 VAL A CA 1
ATOM 2133 C C . VAL A 1 267 ? -0.059 -11.278 12.185 1.00 95.31 267 VAL A C 1
ATOM 2135 O O . VAL A 1 267 ? 0.387 -11.112 11.048 1.00 95.31 267 VAL A O 1
ATOM 2138 N N . GLU A 1 268 ? -0.613 -12.427 12.566 1.00 96.50 268 GLU A N 1
ATOM 2139 C CA . GLU A 1 268 ? -0.769 -13.585 11.682 1.00 96.50 268 GLU A CA 1
ATOM 2140 C C . GLU A 1 268 ? -1.687 -13.274 10.495 1.00 96.50 268 GLU A C 1
ATOM 2142 O O . GLU A 1 268 ? -1.298 -13.495 9.346 1.00 96.50 268 GLU A O 1
ATOM 2147 N N . ILE A 1 269 ? -2.850 -12.664 10.752 1.00 96.94 269 ILE A N 1
ATOM 2148 C CA . ILE A 1 269 ? -3.789 -12.246 9.703 1.00 96.94 269 ILE A CA 1
ATOM 2149 C C . ILE A 1 269 ? -3.095 -11.296 8.716 1.00 96.94 269 ILE A C 1
ATOM 2151 O O . ILE A 1 269 ? -3.173 -11.490 7.502 1.00 96.94 269 ILE A O 1
ATOM 2155 N N . ARG A 1 270 ? -2.347 -10.299 9.209 1.00 95.94 270 ARG A N 1
ATOM 2156 C CA . ARG A 1 270 ? -1.615 -9.354 8.345 1.00 95.94 270 ARG A CA 1
ATOM 2157 C C . ARG A 1 270 ? -0.546 -10.026 7.490 1.00 95.94 270 ARG A C 1
ATOM 2159 O O . ARG A 1 270 ? -0.416 -9.696 6.305 1.00 95.94 270 ARG A O 1
ATOM 2166 N N . LYS A 1 271 ? 0.220 -10.957 8.069 1.00 95.38 271 LYS A N 1
ATOM 2167 C CA . LYS A 1 271 ? 1.214 -11.756 7.332 1.00 95.38 271 LYS A CA 1
ATOM 2168 C C . LYS A 1 271 ? 0.541 -12.531 6.206 1.00 95.38 271 LYS A C 1
ATOM 2170 O O . LYS A 1 271 ? 1.033 -12.506 5.078 1.00 95.38 271 LYS A O 1
ATOM 2175 N N . GLU A 1 272 ? -0.592 -13.158 6.500 1.00 96.69 272 GLU A N 1
ATOM 2176 C CA . GLU A 1 272 ? -1.311 -13.984 5.542 1.00 96.69 272 GLU A CA 1
ATOM 2177 C C . GLU A 1 272 ? -1.920 -13.166 4.399 1.00 96.69 272 GLU A C 1
ATOM 2179 O O . GLU A 1 272 ? -1.683 -13.487 3.235 1.00 96.69 272 GLU A O 1
ATOM 2184 N N . VAL A 1 273 ? -2.607 -12.057 4.697 1.00 97.06 273 VAL A N 1
ATOM 2185 C CA . VAL A 1 273 ? -3.122 -11.141 3.661 1.00 97.06 273 VAL A CA 1
ATOM 2186 C C . VAL A 1 273 ? -1.984 -10.657 2.765 1.00 97.06 273 VAL A C 1
ATOM 2188 O O . VAL A 1 273 ? -2.077 -10.722 1.541 1.00 97.06 273 VAL A O 1
ATOM 2191 N N . THR A 1 274 ? -0.870 -10.229 3.363 1.00 95.81 274 THR A N 1
ATOM 2192 C CA . THR A 1 274 ? 0.295 -9.746 2.608 1.00 95.81 274 THR A CA 1
ATOM 2193 C C . THR A 1 274 ? 0.866 -10.832 1.690 1.00 95.81 274 THR A C 1
ATOM 2195 O O . THR A 1 274 ? 1.216 -10.556 0.540 1.00 95.81 274 THR A O 1
ATOM 2198 N N . ARG A 1 275 ? 0.931 -12.079 2.172 1.00 95.38 275 ARG A N 1
ATOM 2199 C CA . ARG A 1 275 ? 1.365 -13.238 1.384 1.00 95.38 275 ARG A CA 1
ATOM 2200 C C . ARG A 1 275 ? 0.429 -13.498 0.205 1.00 95.38 275 ARG A C 1
ATOM 2202 O O . ARG A 1 275 ? 0.916 -13.698 -0.906 1.00 95.38 275 ARG A O 1
ATOM 2209 N N . ARG A 1 276 ? -0.891 -13.459 0.423 1.00 96.44 276 ARG A N 1
ATOM 2210 C CA . ARG A 1 276 ? -1.894 -13.654 -0.637 1.00 96.44 276 ARG A CA 1
ATOM 2211 C C . ARG A 1 276 ? -1.781 -12.575 -1.714 1.00 96.44 276 ARG A C 1
ATOM 2213 O O . ARG A 1 276 ? -1.670 -12.920 -2.884 1.00 96.44 276 ARG A O 1
ATOM 2220 N N . VAL A 1 277 ? -1.642 -11.302 -1.335 1.00 95.56 277 VAL A N 1
ATOM 2221 C CA . VAL A 1 277 ? -1.408 -10.206 -2.297 1.00 95.56 277 VAL A CA 1
ATOM 2222 C C . VAL A 1 277 ? -0.136 -10.433 -3.122 1.00 95.56 277 VAL A C 1
ATOM 2224 O O . VAL A 1 277 ? -0.151 -10.279 -4.342 1.00 95.56 277 VAL A O 1
ATOM 2227 N N . ARG A 1 278 ? 0.971 -10.850 -2.490 1.00 94.19 278 ARG A N 1
ATOM 2228 C CA . ARG A 1 278 ? 2.211 -11.177 -3.218 1.00 94.19 278 ARG A CA 1
ATOM 2229 C C . ARG A 1 278 ? 1.997 -12.301 -4.229 1.00 94.19 278 ARG A C 1
ATOM 2231 O O . ARG A 1 278 ? 2.513 -12.222 -5.341 1.00 94.19 278 ARG A O 1
ATOM 2238 N N . ASN A 1 279 ? 1.234 -13.328 -3.866 1.00 95.12 279 ASN A N 1
ATOM 2239 C CA . ASN A 1 279 ? 0.938 -14.444 -4.762 1.00 95.12 279 ASN A CA 1
ATOM 2240 C C . ASN A 1 279 ? 0.114 -14.008 -5.982 1.00 95.12 279 ASN A C 1
ATOM 2242 O O . ASN A 1 279 ? 0.376 -14.503 -7.077 1.00 95.12 279 ASN A O 1
ATOM 2246 N N . GLU A 1 280 ? -0.811 -13.057 -5.827 1.00 95.31 280 GLU A N 1
ATOM 2247 C CA . GLU A 1 280 ? -1.548 -12.479 -6.960 1.00 95.31 280 GLU A CA 1
ATOM 2248 C C . GLU A 1 280 ? -0.609 -11.753 -7.931 1.00 95.31 280 GLU A C 1
ATOM 2250 O O . GLU A 1 280 ? -0.660 -11.991 -9.136 1.00 95.31 280 GLU A O 1
ATOM 2255 N N . VAL A 1 281 ? 0.352 -10.970 -7.431 1.00 93.00 281 VAL A N 1
ATOM 2256 C CA . VAL A 1 281 ? 1.369 -10.349 -8.301 1.00 93.00 281 VAL A CA 1
ATOM 2257 C C . VAL A 1 281 ? 2.272 -11.397 -8.964 1.00 93.00 281 VAL A C 1
ATOM 2259 O O . VAL A 1 281 ? 2.628 -11.264 -10.136 1.00 93.00 281 VAL A O 1
ATOM 2262 N N . LEU A 1 282 ? 2.610 -12.485 -8.266 1.00 93.50 282 LEU A N 1
ATOM 2263 C CA . LEU A 1 282 ? 3.369 -13.588 -8.861 1.00 93.50 282 LEU A CA 1
ATOM 2264 C C . LEU A 1 282 ? 2.598 -14.307 -9.974 1.00 93.50 282 LEU A C 1
ATOM 2266 O O . LEU A 1 282 ? 3.224 -14.774 -10.922 1.00 93.50 282 LEU A O 1
ATOM 2270 N N . LYS A 1 283 ? 1.262 -14.395 -9.914 1.00 94.00 283 LYS A N 1
ATOM 2271 C CA . LYS A 1 283 ? 0.457 -14.909 -11.039 1.00 94.00 283 LYS A CA 1
ATOM 2272 C C . LYS A 1 283 ? 0.645 -14.041 -12.284 1.00 94.00 283 LYS A C 1
ATOM 2274 O O . LYS A 1 283 ? 0.925 -14.590 -13.346 1.00 94.00 283 LYS A O 1
ATOM 2279 N N . VAL A 1 284 ? 0.598 -12.715 -12.137 1.00 92.31 284 VAL A N 1
ATOM 2280 C CA . VAL A 1 284 ? 0.850 -11.769 -13.243 1.00 92.31 284 VAL A CA 1
ATOM 2281 C C . VAL A 1 284 ? 2.271 -11.912 -13.785 1.00 92.31 284 VAL A C 1
ATOM 2283 O O . VAL A 1 284 ? 2.500 -11.916 -14.989 1.00 92.31 284 VAL A O 1
ATOM 2286 N N . ARG A 1 285 ? 3.257 -12.098 -12.907 1.00 92.00 285 ARG A N 1
ATOM 2287 C CA . ARG A 1 285 ? 4.635 -12.360 -13.336 1.00 92.00 285 ARG A CA 1
ATOM 2288 C C . ARG A 1 285 ? 4.741 -13.656 -14.154 1.00 92.00 285 ARG A C 1
ATOM 2290 O O . ARG A 1 285 ? 5.424 -13.679 -15.174 1.00 92.00 285 ARG A O 1
ATOM 2297 N N . ARG A 1 286 ? 4.066 -14.728 -13.728 1.00 92.50 286 ARG A N 1
ATOM 2298 C CA . ARG A 1 286 ? 4.062 -16.023 -14.431 1.00 92.50 286 ARG A CA 1
ATOM 2299 C C . ARG A 1 286 ? 3.364 -15.954 -15.785 1.00 92.50 286 ARG A C 1
ATOM 2301 O O . ARG A 1 286 ? 3.845 -16.577 -16.726 1.00 92.50 286 ARG A O 1
ATOM 2308 N N . SER A 1 287 ? 2.294 -15.166 -15.922 1.00 91.81 287 SER A N 1
ATOM 2309 C CA . SER A 1 287 ? 1.605 -14.999 -17.212 1.00 91.81 287 SER A CA 1
ATOM 2310 C C . SER A 1 287 ? 2.481 -14.332 -18.280 1.00 91.81 287 SER A C 1
ATOM 2312 O O . SER A 1 287 ? 2.276 -14.556 -19.469 1.00 91.81 287 SER A O 1
ATOM 2314 N N . LEU A 1 288 ? 3.519 -13.592 -17.873 1.00 88.75 288 LEU A N 1
ATOM 2315 C CA . LEU A 1 288 ? 4.543 -13.047 -18.771 1.00 88.75 288 LEU A CA 1
ATOM 2316 C C . LEU A 1 288 ? 5.645 -14.048 -19.166 1.00 88.75 288 LEU A C 1
ATOM 2318 O O . LEU A 1 288 ? 6.576 -13.672 -19.880 1.00 88.75 288 LEU A O 1
ATOM 2322 N N . GLY A 1 289 ? 5.573 -15.300 -18.704 1.00 89.62 289 GLY A N 1
ATOM 2323 C CA . GLY A 1 289 ? 6.548 -16.350 -19.017 1.00 89.62 289 GLY A CA 1
ATOM 2324 C C . GLY A 1 289 ? 7.798 -16.352 -18.132 1.00 89.62 289 GLY A C 1
ATOM 2325 O O . GLY A 1 289 ? 8.778 -17.019 -18.461 1.00 89.62 289 GLY A O 1
ATOM 2326 N N . TYR A 1 290 ? 7.798 -15.619 -17.014 1.00 89.69 290 TYR A N 1
ATOM 2327 C CA . TYR A 1 290 ? 8.900 -15.669 -16.053 1.00 89.69 290 TYR A CA 1
ATOM 2328 C C . TYR A 1 290 ? 8.845 -16.943 -15.190 1.00 89.69 290 TYR A C 1
ATOM 2330 O O . TYR A 1 290 ? 7.758 -17.333 -14.760 1.00 89.69 290 TYR A O 1
ATOM 2338 N N . PRO A 1 291 ? 9.999 -17.569 -14.877 1.00 90.06 291 PRO A N 1
ATOM 2339 C CA . PRO A 1 291 ? 10.048 -18.811 -14.106 1.00 90.06 291 PRO A CA 1
ATOM 2340 C C . PRO A 1 291 ? 9.656 -18.578 -12.651 1.00 90.06 291 PRO A C 1
ATOM 2342 O O . PRO A 1 291 ? 9.923 -17.501 -12.112 1.00 90.06 291 PRO A O 1
ATOM 2345 N N . ASP A 1 292 ? 9.086 -19.589 -11.999 1.00 87.69 292 ASP A N 1
ATOM 2346 C CA . ASP A 1 292 ? 8.728 -19.523 -10.582 1.00 87.69 292 ASP A CA 1
ATOM 2347 C C . ASP A 1 292 ? 9.922 -19.119 -9.709 1.00 87.69 292 ASP A C 1
ATOM 2349 O O . ASP A 1 292 ? 11.067 -19.521 -9.928 1.00 87.69 292 ASP A O 1
ATOM 2353 N N . GLU A 1 293 ? 9.649 -18.267 -8.725 1.00 86.12 293 GLU A N 1
ATOM 2354 C CA . GLU A 1 293 ? 10.662 -17.807 -7.784 1.00 86.12 293 GLU A CA 1
ATOM 2355 C C . GLU A 1 293 ? 10.838 -18.800 -6.639 1.00 86.12 293 GLU A C 1
ATOM 2357 O O . GLU A 1 293 ? 9.897 -19.483 -6.231 1.00 86.12 293 GLU A O 1
ATOM 2362 N N . ASP A 1 294 ? 12.027 -18.798 -6.035 1.00 84.50 294 ASP A N 1
ATOM 2363 C CA . ASP A 1 294 ? 12.208 -19.432 -4.735 1.00 84.50 294 ASP A CA 1
ATOM 2364 C C . ASP A 1 294 ? 11.288 -18.762 -3.701 1.00 84.50 294 ASP A C 1
ATOM 2366 O O . ASP A 1 294 ? 11.342 -17.551 -3.469 1.00 84.50 294 ASP A O 1
ATOM 2370 N N . THR A 1 295 ? 10.466 -19.578 -3.044 1.00 82.69 295 THR A N 1
ATOM 2371 C CA . THR A 1 295 ? 9.602 -19.202 -1.914 1.00 82.69 295 THR A CA 1
ATOM 2372 C C . THR A 1 295 ? 10.312 -18.350 -0.860 1.00 82.69 295 THR A C 1
ATOM 2374 O O . THR A 1 295 ? 9.707 -17.438 -0.293 1.00 82.69 295 THR A O 1
ATOM 2377 N N . ARG A 1 296 ? 11.616 -18.570 -0.647 1.00 84.94 296 ARG A N 1
ATOM 2378 C CA . ARG A 1 296 ? 12.435 -17.795 0.294 1.00 84.94 296 ARG A CA 1
ATOM 2379 C C . ARG A 1 296 ? 12.530 -16.314 -0.068 1.00 84.94 296 ARG A C 1
ATOM 2381 O O . ARG A 1 296 ? 12.703 -15.502 0.836 1.00 84.94 296 ARG A O 1
ATOM 2388 N N . GLN A 1 297 ? 12.384 -15.927 -1.337 1.00 82.56 297 GLN A N 1
ATOM 2389 C CA . GLN A 1 297 ? 12.428 -14.516 -1.756 1.00 82.56 297 GLN A CA 1
ATOM 2390 C C . GLN A 1 297 ? 11.293 -13.687 -1.132 1.00 82.56 297 GLN A C 1
ATOM 2392 O O . GLN A 1 297 ? 11.452 -12.484 -0.920 1.00 82.56 297 GLN A O 1
ATOM 2397 N N . GLY A 1 298 ? 10.178 -14.333 -0.773 1.00 80.69 298 GLY A N 1
ATOM 2398 C CA . GLY A 1 298 ? 9.051 -13.705 -0.082 1.00 80.69 298 GLY A CA 1
ATOM 2399 C C . GLY A 1 298 ? 9.221 -13.552 1.432 1.00 80.69 298 GLY A C 1
ATOM 2400 O O . GLY A 1 298 ? 8.344 -12.972 2.066 1.00 80.69 298 GLY A O 1
ATOM 2401 N N . LEU A 1 299 ? 10.315 -14.053 2.013 1.00 83.75 299 LEU A N 1
ATOM 2402 C CA . LEU A 1 299 ? 10.589 -14.009 3.451 1.00 83.75 299 LEU A CA 1
ATOM 2403 C C . LEU A 1 299 ? 11.530 -12.854 3.803 1.00 83.75 299 LEU A C 1
ATOM 2405 O O . LEU A 1 299 ? 12.500 -12.593 3.090 1.00 83.75 299 LEU A O 1
ATOM 2409 N N . VAL A 1 300 ? 11.278 -12.178 4.925 1.00 81.44 300 VAL A N 1
ATOM 2410 C CA . VAL A 1 300 ? 12.102 -11.046 5.389 1.00 81.44 300 VAL A CA 1
ATOM 2411 C C . VAL A 1 300 ? 13.516 -11.514 5.737 1.00 81.44 300 VAL A C 1
ATOM 2413 O O . VAL A 1 300 ? 14.499 -10.844 5.415 1.00 81.44 300 VAL A O 1
ATOM 2416 N N . GLU A 1 301 ? 13.623 -12.700 6.330 1.00 83.00 301 GLU A N 1
ATOM 2417 C CA . GLU A 1 301 ? 14.854 -13.314 6.824 1.00 83.00 301 GLU A CA 1
ATOM 2418 C C . GLU A 1 301 ? 15.885 -13.513 5.706 1.00 83.00 301 GLU A C 1
ATOM 2420 O O . GLU A 1 301 ? 17.080 -13.302 5.914 1.00 83.00 301 GLU A O 1
ATOM 2425 N N . THR A 1 302 ? 15.430 -13.861 4.502 1.00 80.88 302 THR A N 1
ATOM 2426 C CA . THR A 1 302 ? 16.283 -14.051 3.318 1.00 80.88 302 THR A CA 1
ATOM 2427 C C . THR A 1 302 ? 17.025 -12.773 2.942 1.00 80.88 302 THR A C 1
ATOM 2429 O O . THR A 1 302 ? 18.187 -12.816 2.543 1.00 80.88 302 THR A O 1
ATOM 2432 N N . TRP A 1 303 ? 16.374 -11.622 3.100 1.00 77.12 303 TRP A N 1
ATOM 2433 C CA . TRP A 1 303 ? 16.953 -10.324 2.762 1.00 77.12 303 TRP A CA 1
ATOM 2434 C C . TRP A 1 303 ? 17.715 -9.703 3.928 1.00 77.12 303 TRP A C 1
ATOM 2436 O O . TRP A 1 303 ? 18.689 -8.996 3.693 1.00 77.12 303 TRP A O 1
ATOM 2446 N N . ALA A 1 304 ? 17.327 -10.001 5.171 1.00 72.38 304 ALA A N 1
ATOM 2447 C CA . ALA A 1 304 ? 18.098 -9.614 6.349 1.00 72.38 304 ALA A CA 1
ATOM 2448 C C . ALA A 1 304 ? 19.505 -10.238 6.326 1.00 72.38 304 ALA A C 1
ATOM 2450 O O . ALA A 1 304 ? 20.484 -9.541 6.573 1.00 72.38 304 ALA A O 1
ATOM 2451 N N . ARG A 1 305 ? 19.624 -11.517 5.938 1.00 57.59 305 ARG A N 1
ATOM 2452 C CA . ARG A 1 305 ? 20.927 -12.197 5.794 1.00 57.59 305 ARG A CA 1
ATOM 2453 C C . ARG A 1 305 ? 21.816 -11.554 4.728 1.00 57.59 305 ARG A C 1
ATOM 2455 O O . ARG A 1 305 ? 22.980 -11.297 4.997 1.00 57.59 305 ARG A O 1
ATOM 2462 N N . LYS A 1 306 ? 21.257 -11.182 3.569 1.00 57.28 306 LYS A N 1
ATOM 2463 C CA . LYS A 1 306 ? 22.013 -10.492 2.504 1.00 57.28 306 LYS A CA 1
ATOM 2464 C C . LYS A 1 306 ? 22.619 -9.153 2.951 1.00 57.28 306 LYS A C 1
ATOM 2466 O O . LYS A 1 306 ? 23.663 -8.773 2.432 1.00 57.28 306 LYS A O 1
ATOM 2471 N N . ILE A 1 307 ? 21.983 -8.447 3.890 1.00 54.59 307 ILE A N 1
ATOM 2472 C CA . ILE A 1 307 ? 22.523 -7.202 4.466 1.00 54.59 307 ILE A CA 1
ATOM 2473 C C . ILE A 1 307 ? 23.732 -7.501 5.362 1.00 54.59 307 ILE A C 1
ATOM 2475 O O . ILE A 1 307 ? 24.725 -6.779 5.314 1.00 54.59 307 ILE A O 1
ATOM 2479 N N . VAL A 1 308 ? 23.662 -8.578 6.151 1.00 47.28 308 VAL A N 1
ATOM 2480 C CA . VAL A 1 308 ? 24.765 -9.031 7.015 1.00 47.28 308 VAL A CA 1
ATOM 2481 C C . VAL A 1 308 ? 25.960 -9.511 6.184 1.00 47.28 308 VAL A C 1
ATOM 2483 O O . VAL A 1 308 ? 27.096 -9.196 6.522 1.00 47.28 308 VAL A O 1
ATOM 2486 N N . ASP A 1 309 ? 25.710 -10.162 5.047 1.00 43.91 309 ASP A N 1
ATOM 2487 C CA . ASP A 1 309 ? 26.743 -10.673 4.132 1.00 43.91 309 ASP A CA 1
ATOM 2488 C C . ASP A 1 309 ? 27.357 -9.589 3.209 1.00 43.91 309 ASP A C 1
ATOM 2490 O O . ASP A 1 309 ? 28.015 -9.899 2.217 1.00 43.91 309 ASP A O 1
ATOM 2494 N N . GLY A 1 310 ? 27.160 -8.299 3.517 1.00 35.22 310 GLY A N 1
ATOM 2495 C CA . GLY A 1 310 ? 27.798 -7.177 2.812 1.00 35.22 310 GLY A CA 1
ATOM 2496 C C . GLY A 1 310 ? 27.021 -6.615 1.614 1.00 35.22 310 GLY A C 1
ATOM 2497 O O . GLY A 1 310 ? 27.525 -5.737 0.909 1.00 35.22 310 GLY A O 1
ATOM 2498 N N . GLY A 1 311 ? 25.783 -7.060 1.380 1.00 41.53 311 GLY A N 1
ATOM 2499 C CA . GLY A 1 311 ? 24.889 -6.461 0.392 1.00 41.53 311 GLY A CA 1
ATOM 2500 C C . GLY A 1 311 ? 24.352 -5.113 0.874 1.00 41.53 311 GLY A C 1
ATOM 2501 O O . GLY A 1 311 ? 23.638 -5.037 1.874 1.00 41.53 311 GLY A O 1
ATOM 2502 N N . LYS A 1 312 ? 24.655 -4.025 0.156 1.00 35.91 312 LYS A N 1
ATOM 2503 C CA . LYS A 1 312 ? 24.047 -2.713 0.431 1.00 35.91 312 LYS A CA 1
ATOM 2504 C C . LYS A 1 312 ? 22.531 -2.802 0.216 1.00 35.91 312 LYS A C 1
ATOM 2506 O O . LYS A 1 312 ? 22.084 -3.025 -0.901 1.00 35.91 312 LYS A O 1
ATOM 2511 N N . SER A 1 313 ? 21.749 -2.573 1.269 1.00 37.84 313 SER A N 1
ATOM 2512 C CA . SER A 1 313 ? 20.328 -2.221 1.165 1.00 37.84 313 SER A CA 1
ATOM 2513 C C . SER A 1 313 ? 20.206 -0.719 1.423 1.00 37.84 313 SER A C 1
ATOM 2515 O O . SER A 1 313 ? 20.529 -0.272 2.522 1.00 37.84 313 SER A O 1
ATOM 2517 N N . ARG A 1 314 ? 19.765 0.055 0.427 1.00 39.84 314 ARG A N 1
ATOM 2518 C CA . ARG A 1 314 ? 19.332 1.459 0.570 1.00 39.84 314 ARG A CA 1
ATOM 2519 C C . ARG A 1 314 ? 17.831 1.565 0.277 1.00 39.84 314 ARG A C 1
ATOM 2521 O O . ARG A 1 314 ? 17.345 0.739 -0.521 1.00 39.84 314 ARG A O 1
#

Mean predicted aligned error: 10.8 Å

pLDDT: mean 74.1, std 19.29, range [22.83, 97.56]

Radius of gyration: 20.31 Å; Cα contacts (8 Å, |Δi|>4): 418; chains: 1; bounding box: 51×44×57 Å

Sequence (314 aa):
MSACKIYPPDEIGSDGGFSSYIYSVDDPLIWGVLPLSYAFNPSNHRWSLGSYDICFQGRLLMAFFNYGQVLPTHRNSYSSHGGLFQPTMSQAIRLLSAQPFATSLTSQSAESRDTFATGSMTYTTSDSDLFPSPSFYPSRKHSWIHVFPEGCVHQHPQKSLRYFKWGISRLILESEPMPEVIPIFIDGNQEVMAEDRGFPEFLPRAGKHIKIAFGDIVDGESVFGELRDRWKKLVQNQKELLRERGEKVKWELGELSDDLKFGSEAVEIRKEVTRRVRNEVLKVRRSLGYPDEDTRQGLVETWARKIVDGGKSR

Nearest PDB structures (foldseek):
  8tw2-assembly1_HQ  TM=2.939E-01  e=6.135E+00  Acinetobacter phage AP205

Organism: NCBI:txid62708